Protein AF-A0A7W1FL09-F1 (afdb_monomer)

Secondary structure (DSSP, 8-state):
----SSHHHHHHHHHHHHHHHHHHHHHHHHHHHHHHHSS----TT-HHHHS---SSTT-S-TTHHHHHHHHHHHHHHHHHHHSTT-HHHHHHHHHHHHHHHHS----PPPPPP-----------------PPPPPP-SHHHHHHHHHHHHHHHHHHHHHHHHHT---TT--HHHHHHHHHHHHHHHHHHHHHHHHHHHHHHHHHTSTT--HHHHHHHHHHHHHHHHHHHHHHH--

Sequence (235 aa):
MSAARHGGVLSRLLVILVVVSLSGALAWTTLANHRAHGVWSFHPLDSAWWSPVPKDSTSGDPFAEVANDAKRLADRAGESLWGKGGLIERCDTWWRTREQSTTTPPATPAPGTPTTTQPTTTTPVPTTTPTPTPVPTTVRGLLEQRFTTSEQRFAEGIELAKRARPTLADDAAALAGRMGTLTQARTCFSEVERDLGEAIPAYEAIAGHDPARLASARQLLGFTRQMQELTRLTP

Nearest PDB structures (foldseek):
  4j2c-assembly1_A  TM=6.019E-01  e=6.881E-01  Homo sapiens
  3lg7-assembly1_B  TM=4.976E-01  e=6.881E-01  synthetic construct
  5oen-assembly1_B  TM=5.587E-01  e=8.564E+00  Mus musculus

Structure (mmCIF, N/CA/C/O backbone):
data_AF-A0A7W1FL09-F1
#
_entry.id   AF-A0A7W1FL09-F1
#
loop_
_atom_site.group_PDB
_atom_site.id
_atom_site.type_symbol
_atom_site.label_atom_id
_atom_site.label_alt_id
_atom_site.label_comp_id
_atom_site.label_asym_id
_atom_site.label_entity_id
_atom_site.label_seq_id
_atom_site.pdbx_PDB_ins_code
_atom_site.Cartn_x
_atom_site.Cartn_y
_atom_site.Cartn_z
_atom_site.occupancy
_atom_site.B_iso_or_equiv
_atom_site.auth_seq_id
_atom_site.auth_comp_id
_atom_site.auth_asym_id
_atom_site.auth_atom_id
_atom_site.pdbx_PDB_model_num
ATOM 1 N N . MET A 1 1 ? 36.452 30.159 15.682 1.00 42.22 1 MET A N 1
ATOM 2 C CA . MET A 1 1 ? 36.348 29.494 14.366 1.00 42.22 1 MET A CA 1
ATOM 3 C C . MET A 1 1 ? 36.749 28.034 14.545 1.00 42.22 1 MET A C 1
ATOM 5 O O . MET A 1 1 ? 37.933 27.751 14.552 1.00 42.22 1 MET A O 1
ATOM 9 N N . SER A 1 2 ? 35.792 27.128 14.773 1.00 48.91 2 SER A N 1
ATOM 10 C CA . SER A 1 2 ? 36.063 25.685 14.907 1.00 48.91 2 SER A CA 1
ATOM 11 C C . SER A 1 2 ? 34.892 24.891 14.336 1.00 48.91 2 SER A C 1
ATOM 13 O O . SER A 1 2 ? 33.941 24.581 15.045 1.00 48.91 2 SER A O 1
ATOM 15 N N . ALA A 1 3 ? 34.958 24.573 13.046 1.00 51.56 3 ALA A N 1
ATOM 16 C CA . ALA A 1 3 ? 34.021 23.682 12.369 1.00 51.56 3 ALA A CA 1
ATOM 17 C C . ALA A 1 3 ? 34.823 22.720 11.480 1.00 51.56 3 ALA A C 1
ATOM 19 O O . ALA A 1 3 ? 35.066 23.002 10.314 1.00 51.56 3 ALA A O 1
ATOM 20 N N . ALA A 1 4 ? 35.306 21.612 12.053 1.00 55.25 4 ALA A N 1
ATOM 21 C CA . ALA A 1 4 ? 36.080 20.607 11.311 1.00 55.25 4 ALA A CA 1
ATOM 22 C C . ALA A 1 4 ? 36.002 19.193 11.926 1.00 55.25 4 ALA A C 1
ATOM 24 O O . ALA A 1 4 ? 37.011 18.503 12.032 1.00 55.25 4 ALA A O 1
ATOM 25 N N . ARG A 1 5 ? 34.822 18.739 12.385 1.00 60.34 5 ARG A N 1
ATOM 26 C CA . ARG A 1 5 ? 34.670 17.366 12.932 1.00 60.34 5 ARG A CA 1
ATOM 27 C C . ARG A 1 5 ? 33.529 16.520 12.354 1.00 60.34 5 ARG A C 1
ATOM 29 O O . ARG A 1 5 ? 33.418 15.358 12.718 1.00 60.34 5 ARG A O 1
ATOM 36 N N . HIS A 1 6 ? 32.714 17.038 11.433 1.00 59.22 6 HIS A N 1
ATOM 37 C CA . HIS A 1 6 ? 31.568 16.283 10.888 1.00 59.22 6 HIS A CA 1
ATOM 38 C C . HIS A 1 6 ? 31.883 15.409 9.655 1.00 59.22 6 HIS A C 1
ATOM 40 O O . HIS A 1 6 ? 31.109 14.509 9.342 1.00 59.22 6 HIS A O 1
ATOM 46 N N . GLY A 1 7 ? 33.032 15.585 8.990 1.00 69.69 7 GLY A N 1
ATOM 47 C CA . GLY A 1 7 ? 33.364 14.815 7.778 1.00 69.69 7 GLY A CA 1
ATOM 4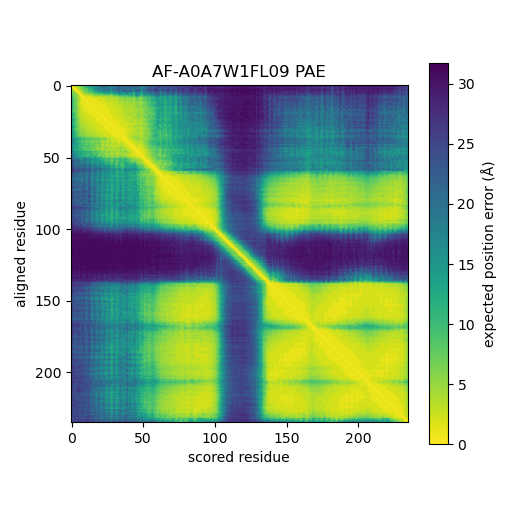8 C C . GLY A 1 7 ? 33.640 13.320 8.014 1.00 69.69 7 GLY A C 1
ATOM 49 O O . GLY A 1 7 ? 33.327 12.488 7.166 1.00 69.69 7 GLY A O 1
ATOM 50 N N . GLY A 1 8 ? 34.175 12.953 9.184 1.00 84.94 8 GLY A N 1
ATOM 51 C CA . GLY A 1 8 ? 34.575 11.568 9.464 1.00 84.94 8 GLY A CA 1
ATOM 52 C C . GLY A 1 8 ? 33.404 10.599 9.656 1.00 84.94 8 GLY A C 1
ATOM 53 O O . GLY A 1 8 ? 33.505 9.431 9.288 1.00 84.94 8 GLY A O 1
ATOM 54 N N . VAL A 1 9 ? 32.280 11.071 10.202 1.00 86.75 9 VAL A N 1
ATOM 55 C CA . VAL A 1 9 ? 31.102 10.220 10.452 1.00 86.75 9 VAL A CA 1
ATOM 56 C C . VAL A 1 9 ? 30.377 9.905 9.147 1.00 86.75 9 VAL A C 1
ATOM 58 O O . VAL A 1 9 ? 30.031 8.753 8.902 1.00 86.75 9 VAL A O 1
ATOM 61 N N . LEU A 1 10 ? 30.215 10.902 8.274 1.00 83.44 10 LEU A N 1
ATOM 62 C CA . LEU A 1 10 ? 29.513 10.735 7.001 1.00 83.44 10 LEU A CA 1
ATOM 63 C C . LEU A 1 10 ? 30.284 9.811 6.045 1.00 83.44 10 LEU A C 1
ATOM 65 O O . LEU A 1 10 ? 29.691 8.938 5.419 1.00 83.44 10 LEU A O 1
ATOM 69 N N . SER A 1 11 ? 31.618 9.926 6.016 1.00 86.38 11 SER A N 1
ATOM 70 C CA . SER A 1 11 ? 32.483 9.005 5.269 1.00 86.38 11 SER A CA 1
ATOM 71 C C . SER A 1 11 ? 32.361 7.561 5.774 1.00 86.38 11 SER A C 1
ATOM 73 O O . SER A 1 11 ? 32.195 6.648 4.969 1.00 86.38 11 SER A O 1
ATOM 75 N N . ARG A 1 12 ? 32.357 7.340 7.098 1.00 91.19 12 ARG A N 1
ATOM 76 C CA . ARG A 1 12 ? 32.167 5.997 7.676 1.00 91.19 12 ARG A CA 1
ATOM 77 C C . ARG A 1 12 ? 30.801 5.406 7.337 1.00 91.19 12 ARG A C 1
ATOM 79 O O . ARG A 1 12 ? 30.737 4.237 6.977 1.00 91.19 12 ARG A O 1
ATOM 86 N N . LEU A 1 13 ? 29.731 6.200 7.414 1.00 93.25 13 LEU A N 1
ATOM 87 C CA . LEU A 1 13 ? 28.387 5.746 7.044 1.00 93.25 13 LEU A CA 1
ATOM 88 C C . LEU A 1 13 ? 28.300 5.368 5.564 1.00 93.25 13 LEU A C 1
ATOM 90 O O . LEU A 1 13 ? 27.711 4.342 5.237 1.00 93.25 13 LEU A O 1
ATOM 94 N N . LEU A 1 14 ? 28.932 6.145 4.682 1.00 93.00 14 LEU A N 1
ATOM 95 C CA . LEU A 1 14 ? 28.966 5.845 3.252 1.00 93.00 14 LEU A CA 1
ATOM 96 C C . LEU A 1 14 ? 29.735 4.549 2.969 1.00 93.00 14 LEU A C 1
ATOM 98 O O . LEU A 1 14 ? 29.242 3.701 2.232 1.00 93.00 14 LEU A O 1
ATOM 102 N N . VAL A 1 15 ? 30.895 4.349 3.602 1.00 93.75 15 VAL A N 1
ATOM 103 C CA . VAL A 1 15 ? 31.663 3.098 3.478 1.00 93.75 15 VAL A CA 1
ATOM 104 C C . VAL A 1 15 ? 30.847 1.901 3.968 1.00 93.75 15 VAL A C 1
ATOM 106 O O . VAL A 1 15 ? 30.787 0.887 3.277 1.00 93.75 15 VAL A O 1
ATOM 109 N N . ILE A 1 16 ? 30.171 2.019 5.115 1.00 94.12 16 ILE A N 1
ATOM 110 C CA . ILE A 1 16 ? 29.303 0.954 5.638 1.00 94.12 16 ILE A CA 1
ATOM 111 C C . ILE A 1 16 ? 28.179 0.642 4.644 1.00 94.12 16 ILE A C 1
ATOM 113 O O . ILE A 1 16 ? 27.938 -0.525 4.349 1.00 94.12 16 ILE A O 1
ATOM 117 N N . LEU A 1 17 ? 27.526 1.663 4.086 1.00 93.12 17 LEU A N 1
ATOM 118 C CA . LEU A 1 17 ? 26.441 1.482 3.122 1.00 93.12 17 LEU A CA 1
ATOM 119 C C . LEU A 1 17 ? 26.915 0.772 1.846 1.00 93.12 17 LEU A C 1
ATOM 121 O O . LEU A 1 17 ? 26.236 -0.132 1.363 1.00 93.12 17 LEU A O 1
ATOM 125 N N . VAL A 1 18 ? 28.103 1.120 1.343 1.00 92.69 18 VAL A N 1
ATOM 126 C CA . VAL A 1 18 ? 28.718 0.442 0.191 1.00 92.69 18 VAL A CA 1
ATOM 127 C C . VAL A 1 18 ? 29.017 -1.022 0.515 1.00 92.69 18 VAL A C 1
ATOM 129 O O . VAL A 1 18 ? 28.649 -1.898 -0.262 1.00 92.69 18 VAL A O 1
ATOM 132 N N . VAL A 1 19 ? 29.625 -1.308 1.671 1.00 93.81 19 VAL A N 1
ATOM 133 C CA . VAL A 1 19 ? 29.959 -2.684 2.080 1.00 93.81 19 VAL A CA 1
ATOM 134 C C . VAL A 1 19 ? 28.700 -3.535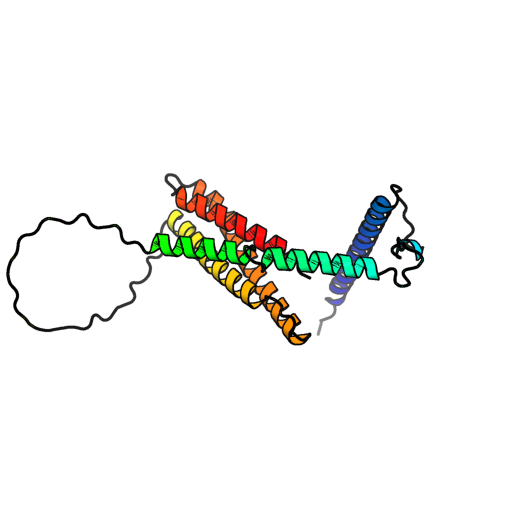 2.259 1.00 93.81 19 VAL A C 1
ATOM 136 O O . VAL A 1 19 ? 28.667 -4.679 1.804 1.00 93.81 19 VAL A O 1
ATOM 139 N N . VAL A 1 20 ? 27.647 -2.988 2.873 1.00 91.25 20 VAL A N 1
ATOM 140 C CA . VAL A 1 20 ? 26.366 -3.687 3.062 1.00 91.25 20 VAL A CA 1
ATOM 141 C C . VAL A 1 20 ? 25.683 -3.951 1.720 1.00 91.25 20 VAL A C 1
ATOM 143 O O . VAL A 1 20 ? 25.239 -5.073 1.482 1.00 91.25 20 VAL A O 1
ATOM 146 N N . SER A 1 21 ? 25.652 -2.963 0.822 1.00 87.06 21 SER A N 1
ATOM 147 C CA . SER A 1 21 ? 25.081 -3.117 -0.523 1.00 87.06 21 SER A CA 1
ATOM 148 C C . SER A 1 21 ? 25.821 -4.185 -1.336 1.00 87.06 21 SER A C 1
ATOM 150 O O . SER A 1 21 ? 25.198 -5.092 -1.890 1.00 87.06 21 SER A O 1
ATOM 152 N N . LEU A 1 22 ? 27.159 -4.152 -1.321 1.00 89.88 22 LEU A N 1
ATOM 153 C CA . LEU A 1 22 ? 27.996 -5.136 -2.009 1.00 89.88 22 LEU A CA 1
ATOM 154 C C . LEU A 1 22 ? 27.782 -6.551 -1.448 1.00 89.88 22 LEU A C 1
ATOM 156 O O . LEU A 1 22 ? 27.648 -7.509 -2.205 1.00 89.88 22 LEU A O 1
ATOM 160 N N . SER A 1 23 ? 27.700 -6.679 -0.121 1.00 89.12 23 SER A N 1
ATOM 161 C CA . SER A 1 23 ? 27.454 -7.963 0.547 1.00 89.12 23 SER A CA 1
ATOM 162 C C . SER A 1 23 ? 26.071 -8.522 0.206 1.00 89.12 23 SER A C 1
ATOM 164 O O . SER A 1 23 ? 25.935 -9.718 -0.042 1.00 89.12 23 SER A O 1
ATOM 166 N N . GLY A 1 24 ? 25.053 -7.657 0.140 1.00 86.44 24 GLY A N 1
ATOM 167 C CA . GLY A 1 24 ? 23.703 -8.030 -0.283 1.00 86.44 24 GLY A CA 1
ATOM 168 C C . GLY A 1 24 ? 23.662 -8.520 -1.730 1.00 86.44 24 GLY A C 1
ATOM 169 O O . GLY A 1 24 ? 23.077 -9.569 -2.000 1.00 86.44 24 GLY A O 1
ATOM 170 N N . ALA A 1 25 ? 24.344 -7.819 -2.640 1.00 82.00 25 ALA A N 1
ATOM 171 C CA . ALA A 1 25 ? 24.458 -8.232 -4.037 1.00 82.00 25 ALA A CA 1
ATOM 172 C C . ALA A 1 25 ? 25.137 -9.606 -4.168 1.00 82.00 25 ALA A C 1
ATOM 174 O O . ALA A 1 25 ? 24.610 -10.481 -4.849 1.00 82.00 25 ALA A O 1
ATOM 175 N N . LEU A 1 26 ? 26.246 -9.829 -3.453 1.00 85.81 26 LEU A N 1
ATOM 176 C CA . LEU A 1 26 ? 26.970 -11.105 -3.447 1.00 85.81 26 LEU A CA 1
ATOM 177 C C . LEU A 1 26 ? 26.140 -12.265 -2.880 1.00 85.81 26 LEU A C 1
ATOM 179 O O . LEU A 1 26 ? 26.163 -13.374 -3.418 1.00 85.81 26 LEU A O 1
ATOM 183 N N . ALA A 1 27 ? 25.399 -12.031 -1.795 1.00 85.50 27 ALA A N 1
ATOM 184 C CA . ALA A 1 27 ? 24.515 -13.042 -1.222 1.00 85.50 27 ALA A CA 1
ATOM 185 C C . ALA A 1 27 ? 23.384 -13.406 -2.197 1.00 85.50 27 ALA A C 1
ATOM 187 O O . ALA A 1 27 ? 23.064 -14.585 -2.368 1.00 85.50 27 ALA A O 1
ATOM 188 N N . TRP A 1 28 ? 22.816 -12.404 -2.874 1.00 84.31 28 TRP A N 1
ATOM 189 C CA . TRP A 1 28 ? 21.769 -12.606 -3.869 1.00 84.31 28 TRP A CA 1
ATOM 190 C C . TRP A 1 28 ? 22.264 -13.391 -5.086 1.00 84.31 28 TRP A C 1
ATOM 192 O O . TRP A 1 28 ? 21.616 -14.361 -5.477 1.00 84.31 28 TRP A O 1
ATOM 202 N N . THR A 1 29 ? 23.418 -13.034 -5.661 1.00 81.69 29 THR A N 1
ATOM 203 C CA . THR A 1 29 ? 23.973 -13.754 -6.820 1.00 81.69 29 THR A CA 1
ATOM 204 C C . THR A 1 29 ? 24.329 -15.192 -6.478 1.00 81.69 29 THR A C 1
ATOM 206 O O . THR A 1 29 ? 24.005 -16.097 -7.242 1.00 81.69 29 THR A O 1
ATOM 209 N N . THR A 1 30 ? 24.888 -15.432 -5.290 1.00 84.44 30 THR A N 1
ATOM 210 C CA . THR A 1 30 ? 25.172 -16.794 -4.815 1.00 84.44 30 THR A CA 1
ATOM 211 C C . THR A 1 30 ? 23.888 -17.626 -4.716 1.00 84.44 30 THR A C 1
ATOM 213 O O . THR A 1 30 ? 23.842 -18.763 -5.188 1.00 84.44 30 THR A O 1
ATOM 216 N N . LEU A 1 31 ? 22.817 -17.056 -4.150 1.00 81.19 31 LEU A N 1
ATOM 217 C CA . LEU A 1 31 ? 21.526 -17.735 -4.031 1.00 81.19 31 LEU A CA 1
ATOM 218 C C . LEU A 1 31 ? 20.876 -17.991 -5.400 1.00 81.19 31 LEU A C 1
ATOM 220 O O . LEU A 1 31 ? 20.306 -19.061 -5.618 1.00 81.19 31 LEU A O 1
ATOM 224 N N . ALA A 1 32 ? 20.960 -17.026 -6.317 1.00 79.94 32 ALA A N 1
ATOM 225 C CA . ALA A 1 32 ? 20.456 -17.164 -7.679 1.00 79.94 32 ALA A CA 1
ATOM 226 C C . ALA A 1 32 ? 21.195 -18.280 -8.431 1.00 79.94 32 ALA A C 1
ATOM 228 O O . ALA A 1 32 ? 20.553 -19.145 -9.027 1.00 79.94 32 ALA A O 1
ATOM 229 N N . ASN A 1 33 ? 22.524 -18.325 -8.314 1.00 82.50 33 ASN A N 1
ATOM 230 C CA . ASN A 1 33 ? 23.344 -19.349 -8.951 1.00 82.50 33 ASN A CA 1
ATOM 231 C C . ASN A 1 33 ? 23.053 -20.749 -8.389 1.00 82.50 33 ASN A C 1
ATOM 233 O O . ASN A 1 33 ? 22.896 -21.710 -9.142 1.00 82.50 33 ASN A O 1
ATOM 237 N N . HIS A 1 34 ? 22.880 -20.854 -7.067 1.00 84.31 34 HIS A N 1
ATOM 238 C CA . HIS A 1 34 ? 22.465 -22.100 -6.424 1.00 84.31 34 HIS A CA 1
ATOM 23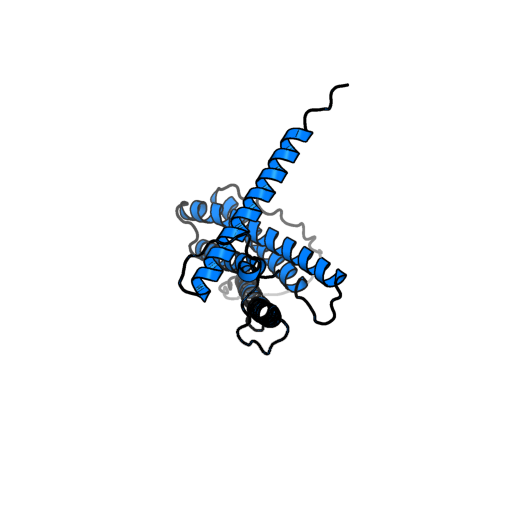9 C C . HIS A 1 34 ? 21.090 -22.571 -6.918 1.00 84.31 34 HIS A C 1
ATOM 241 O O . HIS A 1 34 ? 20.896 -23.761 -7.156 1.00 84.31 34 HIS A O 1
ATOM 247 N N . ARG A 1 35 ? 20.130 -21.659 -7.113 1.00 82.00 35 ARG A N 1
ATOM 248 C CA . ARG A 1 35 ? 18.814 -22.016 -7.669 1.00 82.00 35 ARG A CA 1
ATOM 249 C C . ARG A 1 35 ? 18.889 -22.484 -9.121 1.00 82.00 35 ARG A C 1
ATOM 251 O O . ARG A 1 35 ? 18.101 -23.345 -9.495 1.00 82.00 35 ARG A O 1
ATOM 258 N N . ALA A 1 36 ? 19.803 -21.932 -9.915 1.00 77.38 36 ALA A N 1
ATOM 259 C CA . ALA A 1 36 ? 19.957 -22.292 -11.321 1.00 77.38 36 ALA A CA 1
ATOM 260 C C . ALA A 1 36 ? 20.678 -23.638 -11.516 1.00 77.38 36 ALA A C 1
ATOM 262 O O . ALA A 1 36 ? 20.248 -24.447 -12.334 1.00 77.38 36 ALA A O 1
ATOM 263 N N . HIS A 1 37 ? 21.748 -23.894 -10.756 1.00 82.19 37 HIS A N 1
ATOM 264 C CA . HIS A 1 37 ? 22.638 -25.040 -10.992 1.00 82.19 37 HIS A CA 1
ATOM 265 C C . HIS A 1 37 ? 22.621 -26.103 -9.885 1.00 82.19 37 HIS A C 1
ATOM 267 O O . HIS A 1 37 ? 23.238 -27.152 -10.047 1.00 82.19 37 HIS A O 1
ATOM 273 N N . GLY A 1 38 ? 21.953 -25.857 -8.753 1.00 87.81 38 GLY A N 1
ATOM 274 C CA . GLY A 1 38 ? 21.932 -26.771 -7.602 1.00 87.81 38 GLY A CA 1
ATOM 275 C C . GLY A 1 38 ? 23.265 -26.877 -6.850 1.00 87.81 38 GLY A C 1
ATOM 276 O O . GLY A 1 38 ? 23.405 -27.721 -5.968 1.00 87.81 38 GLY A O 1
ATOM 277 N N . VAL A 1 39 ? 24.248 -26.035 -7.184 1.00 88.50 39 VAL A N 1
ATOM 278 C CA . VAL A 1 39 ? 25.592 -26.029 -6.592 1.00 88.50 39 VAL A CA 1
ATOM 279 C C . VAL A 1 39 ? 25.854 -24.658 -5.975 1.00 88.50 39 VAL A C 1
ATOM 281 O O . VAL A 1 39 ? 25.633 -23.626 -6.607 1.00 88.50 39 VAL A O 1
ATOM 284 N N . TRP A 1 40 ? 26.346 -24.638 -4.737 1.00 86.00 40 TRP A N 1
ATOM 285 C CA . TRP A 1 40 ? 26.868 -23.422 -4.118 1.00 86.00 40 TRP A CA 1
ATOM 286 C C . TRP A 1 40 ? 28.245 -23.112 -4.706 1.00 86.00 40 TRP A C 1
ATOM 288 O O . TRP A 1 40 ? 29.205 -23.833 -4.442 1.00 86.00 40 TRP A O 1
ATOM 298 N N . SER A 1 41 ? 28.353 -22.043 -5.491 1.00 82.94 41 SER A N 1
ATOM 299 C CA . SER A 1 41 ? 29.636 -21.543 -5.985 1.00 82.94 41 SER A CA 1
ATOM 300 C C . SER A 1 41 ? 29.750 -20.035 -5.773 1.00 82.94 41 SER A C 1
ATOM 302 O O . SER A 1 41 ? 28.773 -19.294 -5.906 1.00 82.94 41 SER A O 1
ATOM 304 N N . PHE A 1 42 ? 30.948 -19.595 -5.388 1.00 86.00 42 PHE A N 1
ATOM 305 C CA . PHE A 1 42 ? 31.253 -18.209 -5.043 1.00 86.00 42 PHE A CA 1
ATOM 306 C C . PHE A 1 42 ? 32.448 -17.741 -5.873 1.00 86.00 42 PHE A C 1
ATOM 308 O O . PHE A 1 42 ? 33.598 -18.047 -5.553 1.00 86.00 42 PHE A O 1
ATOM 315 N N . HIS A 1 43 ? 32.165 -17.014 -6.955 1.00 86.12 43 HIS A N 1
ATOM 316 C CA . HIS A 1 43 ? 33.174 -16.536 -7.903 1.00 86.12 43 HIS A CA 1
ATOM 317 C C . HIS A 1 43 ? 32.969 -15.045 -8.210 1.00 86.12 43 HIS A C 1
ATOM 319 O O . HIS A 1 43 ? 32.630 -14.679 -9.331 1.00 86.12 43 HIS A O 1
ATOM 325 N N . PRO A 1 44 ? 33.197 -14.147 -7.233 1.00 81.94 44 PRO A N 1
ATOM 326 C CA . PRO A 1 44 ? 32.889 -12.720 -7.370 1.00 81.94 44 PRO A CA 1
ATOM 327 C C . PRO A 1 44 ? 33.708 -11.996 -8.442 1.00 81.94 44 PRO A C 1
ATOM 329 O O . PRO A 1 44 ? 33.343 -10.895 -8.841 1.00 81.94 44 PRO A O 1
ATOM 332 N N . LEU A 1 45 ? 34.808 -12.590 -8.905 1.00 88.31 45 LEU A N 1
ATOM 333 C CA . LEU A 1 45 ? 35.662 -12.033 -9.954 1.00 88.31 45 LEU A CA 1
ATOM 334 C C . LEU A 1 45 ? 35.402 -12.650 -11.336 1.00 88.31 45 LEU A C 1
ATOM 336 O O . LEU A 1 45 ? 35.988 -12.191 -12.312 1.00 88.31 45 LEU A O 1
ATOM 340 N N . ASP A 1 46 ? 34.551 -13.673 -11.431 1.00 84.19 46 ASP A N 1
ATOM 341 C CA . ASP A 1 46 ? 34.212 -14.301 -12.704 1.00 84.19 46 ASP A CA 1
ATOM 342 C C . ASP A 1 46 ? 33.035 -13.556 -13.342 1.00 84.19 46 ASP A C 1
ATOM 344 O O . ASP A 1 46 ? 31.930 -13.540 -12.802 1.00 84.19 46 ASP A O 1
ATOM 348 N N . SER A 1 47 ? 33.253 -12.915 -14.491 1.00 77.31 47 SER A N 1
ATOM 349 C CA . SER A 1 47 ? 32.196 -12.188 -15.203 1.00 77.31 47 SER A CA 1
ATOM 350 C C . SER A 1 47 ? 31.052 -13.103 -15.648 1.00 77.31 47 SER A C 1
ATOM 352 O O . SER A 1 47 ? 29.912 -12.641 -15.718 1.00 77.31 47 SER A O 1
ATOM 354 N N . ALA A 1 48 ? 31.314 -14.396 -15.874 1.00 75.50 48 ALA A N 1
ATOM 355 C CA . ALA A 1 48 ? 30.281 -15.378 -16.189 1.00 75.50 48 ALA A CA 1
ATOM 356 C C . ALA A 1 48 ? 29.364 -15.664 -14.989 1.00 75.50 48 ALA A C 1
ATOM 358 O O . ALA A 1 48 ? 28.210 -16.026 -15.182 1.00 75.50 48 ALA A O 1
ATOM 359 N N . TRP A 1 49 ? 29.835 -15.444 -13.756 1.00 75.62 49 TRP A N 1
ATOM 360 C CA . TRP A 1 49 ? 29.022 -15.589 -12.543 1.00 75.62 49 TRP A CA 1
ATOM 361 C C . TRP A 1 49 ? 28.011 -14.449 -12.370 1.00 75.62 49 TRP A C 1
ATOM 363 O O . TRP A 1 49 ? 26.954 -14.627 -11.766 1.00 75.62 49 TRP A O 1
ATOM 373 N N . TRP A 1 50 ? 28.325 -13.275 -12.921 1.00 75.00 50 TRP A N 1
ATOM 374 C CA . TRP A 1 50 ? 27.440 -12.110 -12.920 1.00 75.00 50 TRP A CA 1
ATOM 375 C C . TRP A 1 50 ? 26.511 -12.062 -14.136 1.00 75.00 50 TRP A C 1
ATOM 377 O O . TRP A 1 50 ? 25.522 -11.329 -14.119 1.00 75.00 50 TRP A O 1
ATOM 387 N N . SER A 1 51 ? 26.828 -12.808 -15.196 1.00 70.88 51 SER A N 1
ATOM 388 C CA . SER A 1 51 ? 26.038 -12.829 -16.420 1.00 70.88 51 SER A CA 1
ATOM 389 C C . SER A 1 51 ? 24.980 -13.932 -16.334 1.00 70.88 51 SER A C 1
ATOM 391 O O . SER A 1 51 ? 25.335 -15.091 -16.121 1.00 70.88 51 SER A O 1
ATOM 393 N N . PRO A 1 52 ? 23.680 -13.619 -16.483 1.00 65.69 52 PRO A N 1
ATOM 394 C CA . PRO A 1 52 ? 22.671 -14.661 -16.595 1.00 65.69 52 PRO A CA 1
ATOM 395 C C . PRO A 1 52 ? 23.013 -15.534 -17.805 1.00 65.69 52 PRO A C 1
ATOM 397 O O . PRO A 1 52 ? 23.120 -15.032 -18.923 1.00 65.69 52 PRO A O 1
ATOM 400 N N . VAL A 1 53 ? 23.220 -16.834 -17.576 1.00 66.25 53 VAL A N 1
ATOM 401 C CA . VAL A 1 53 ? 23.463 -17.785 -18.664 1.00 66.25 53 VAL A CA 1
ATOM 402 C C . VAL A 1 53 ? 22.207 -17.795 -19.538 1.00 66.25 53 VAL A C 1
ATOM 404 O O . VAL A 1 53 ? 21.141 -18.170 -19.039 1.00 66.25 53 VAL A O 1
ATOM 407 N N . PRO A 1 54 ? 22.285 -17.369 -20.811 1.00 63.16 54 PRO A N 1
ATOM 408 C CA . PRO A 1 54 ? 21.122 -17.388 -21.681 1.00 63.16 54 PRO A CA 1
ATOM 409 C C . PRO A 1 54 ? 20.659 -18.838 -21.845 1.00 63.16 54 PRO A C 1
ATOM 411 O O . PRO A 1 54 ? 21.461 -19.711 -22.181 1.00 63.16 54 PRO A O 1
ATOM 414 N N . LYS A 1 55 ? 19.369 -19.108 -21.602 1.00 66.31 55 LYS A N 1
ATOM 415 C CA . LYS A 1 55 ? 18.785 -20.443 -21.834 1.00 66.31 55 LYS A CA 1
ATOM 416 C C . LYS A 1 55 ? 18.922 -20.886 -23.288 1.00 66.31 55 LYS A C 1
ATOM 418 O O . LYS A 1 55 ? 19.105 -22.073 -23.534 1.00 66.31 55 LYS A O 1
ATOM 423 N N . ASP A 1 56 ? 18.872 -19.929 -24.212 1.00 74.62 56 ASP A N 1
ATOM 424 C CA . ASP A 1 56 ? 19.046 -20.143 -25.643 1.00 74.62 56 ASP A CA 1
ATOM 425 C C . ASP A 1 56 ? 20.258 -19.359 -26.148 1.00 74.62 56 ASP A C 1
ATOM 427 O O . ASP A 1 56 ? 20.251 -18.128 -26.195 1.00 74.62 56 ASP A O 1
ATOM 431 N N . SER A 1 57 ? 21.289 -20.074 -26.598 1.00 67.25 57 SER A N 1
ATOM 432 C CA . SER A 1 57 ? 22.506 -19.502 -27.196 1.00 67.25 57 SER A CA 1
ATOM 433 C C . SER A 1 57 ? 22.254 -18.729 -28.500 1.00 67.25 57 SER A C 1
ATOM 435 O O . SER A 1 57 ? 23.136 -18.023 -28.984 1.00 67.25 57 SER A O 1
ATOM 437 N N . THR A 1 58 ? 21.051 -18.840 -29.065 1.00 76.56 58 THR A N 1
ATOM 438 C CA . THR A 1 58 ? 20.580 -18.100 -30.243 1.00 76.56 58 THR A CA 1
ATOM 439 C C . THR A 1 58 ? 19.931 -16.754 -29.913 1.00 76.56 58 THR A C 1
ATOM 441 O O . THR A 1 58 ? 19.773 -15.927 -30.811 1.00 76.56 58 THR A O 1
ATOM 444 N N . SER A 1 59 ? 19.560 -16.504 -28.652 1.00 68.75 59 SER A N 1
ATOM 445 C CA . SER A 1 59 ? 19.052 -15.207 -28.197 1.00 68.75 59 SER A CA 1
ATOM 446 C C . SER A 1 59 ? 20.237 -14.276 -27.946 1.00 68.75 59 SER A C 1
ATOM 448 O O . SER A 1 59 ? 20.902 -14.376 -26.920 1.00 68.75 59 SER A O 1
ATOM 450 N N . GLY A 1 60 ? 20.525 -13.372 -28.885 1.00 75.62 60 GLY A N 1
ATOM 451 C CA . GLY A 1 60 ? 21.682 -12.466 -28.816 1.00 75.62 60 GLY A CA 1
ATOM 452 C C . GLY A 1 60 ? 21.705 -11.486 -27.631 1.00 75.62 60 GLY A C 1
ATOM 453 O O . GLY A 1 60 ? 22.694 -10.778 -27.473 1.00 75.62 60 GLY A O 1
ATOM 454 N N . ASP A 1 61 ? 20.656 -11.441 -26.802 1.00 78.12 61 ASP A N 1
ATOM 455 C CA . ASP A 1 61 ? 20.593 -10.623 -25.588 1.00 78.12 61 ASP A CA 1
ATOM 456 C C . ASP A 1 61 ? 20.278 -11.496 -24.350 1.00 78.12 61 ASP A C 1
ATOM 458 O O . ASP A 1 61 ? 19.148 -11.983 -24.214 1.00 78.12 61 ASP A O 1
ATOM 462 N N . PRO A 1 62 ? 21.245 -11.706 -23.433 1.00 70.00 62 PRO A N 1
ATOM 463 C CA . PRO A 1 62 ? 21.041 -12.487 -22.210 1.00 70.00 62 PRO A CA 1
ATOM 464 C C . PRO A 1 62 ? 20.128 -11.783 -21.193 1.00 70.00 62 PRO A C 1
ATOM 466 O O . PRO A 1 62 ? 19.622 -12.421 -20.271 1.00 70.00 62 PRO A O 1
ATOM 469 N N . PHE A 1 63 ? 19.881 -10.479 -21.349 1.00 76.00 63 PHE A N 1
ATOM 470 C CA . PHE A 1 63 ? 19.003 -9.710 -20.468 1.00 76.00 63 PHE A CA 1
ATOM 471 C C . PHE A 1 63 ? 17.568 -9.628 -20.981 1.00 76.00 63 PHE A C 1
ATOM 473 O O . PHE A 1 63 ? 16.686 -9.233 -20.220 1.00 76.00 63 PHE A O 1
ATOM 480 N N . ALA A 1 64 ? 17.300 -10.036 -22.224 1.00 78.31 64 ALA A N 1
ATOM 481 C CA . ALA A 1 64 ? 15.958 -9.973 -22.790 1.00 78.31 64 ALA A CA 1
ATOM 482 C C . ALA A 1 64 ? 14.953 -10.828 -21.996 1.00 78.31 64 ALA A C 1
ATOM 484 O O . ALA A 1 64 ? 13.832 -10.383 -21.756 1.00 78.31 64 ALA A O 1
ATOM 485 N N . GLU A 1 65 ? 15.340 -12.027 -21.536 1.00 78.62 65 GLU A N 1
ATOM 486 C CA . GLU A 1 65 ? 14.478 -12.874 -20.690 1.00 78.62 65 GLU A CA 1
ATOM 487 C C . GLU A 1 65 ? 14.196 -12.191 -19.343 1.00 78.62 65 GLU A C 1
ATOM 489 O O . GLU A 1 65 ? 13.038 -12.066 -18.953 1.00 78.62 65 GLU A O 1
ATOM 494 N N . VAL A 1 66 ? 15.227 -11.643 -18.688 1.00 78.38 66 VAL A N 1
ATOM 495 C CA . VAL A 1 66 ? 15.092 -10.929 -17.404 1.00 78.38 66 VAL A CA 1
ATOM 496 C C . VAL A 1 66 ? 14.216 -9.684 -17.545 1.00 78.38 66 VAL A C 1
ATOM 498 O O . VAL A 1 66 ? 13.357 -9.438 -16.702 1.00 78.38 66 VAL A O 1
ATOM 501 N N . ALA A 1 67 ? 14.391 -8.911 -18.617 1.00 78.62 67 ALA A N 1
ATOM 502 C CA . ALA A 1 67 ? 13.579 -7.734 -18.901 1.00 78.62 67 ALA A CA 1
ATOM 503 C C . ALA A 1 67 ? 12.112 -8.111 -19.163 1.00 78.62 67 ALA A C 1
ATOM 505 O O . ALA A 1 67 ? 11.203 -7.450 -18.657 1.00 78.62 67 ALA A O 1
ATOM 506 N N . ASN A 1 68 ? 11.868 -9.197 -19.901 1.00 82.25 68 ASN A N 1
ATOM 507 C CA . ASN A 1 68 ? 10.523 -9.712 -20.150 1.00 82.25 68 ASN A CA 1
ATOM 508 C C . ASN A 1 68 ? 9.862 -10.254 -18.875 1.00 82.25 68 ASN A C 1
ATOM 510 O O . ASN A 1 68 ? 8.674 -10.013 -18.656 1.00 82.25 68 ASN A O 1
ATOM 514 N N . ASP A 1 69 ? 10.6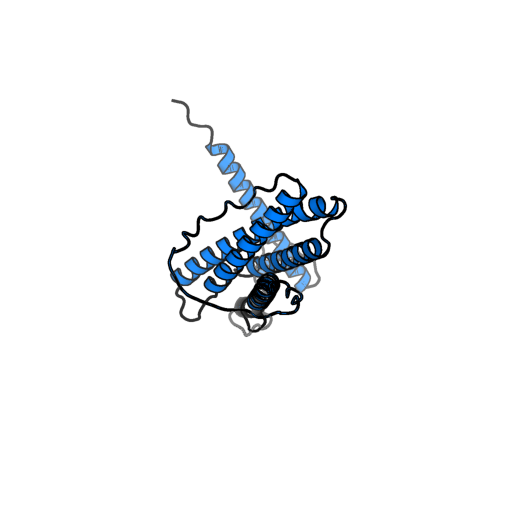15 -10.938 -18.013 1.00 80.31 69 ASP A N 1
ATOM 515 C CA . ASP A 1 69 ? 10.123 -11.424 -16.725 1.00 80.31 69 ASP A CA 1
ATOM 516 C C . ASP A 1 69 ? 9.832 -10.273 -15.761 1.00 80.31 69 ASP A C 1
ATOM 518 O O . ASP A 1 69 ? 8.764 -10.246 -15.148 1.00 80.31 69 ASP A O 1
ATOM 522 N N . ALA A 1 70 ? 10.721 -9.280 -15.679 1.00 80.00 70 ALA A N 1
ATOM 523 C CA . ALA A 1 70 ? 10.499 -8.067 -14.898 1.00 80.00 70 ALA A CA 1
ATOM 524 C C . ALA A 1 70 ? 9.245 -7.327 -15.377 1.00 80.00 70 ALA A C 1
ATOM 526 O O . ALA A 1 70 ? 8.398 -6.961 -14.563 1.00 80.00 70 ALA A O 1
ATOM 527 N N . LYS A 1 71 ? 9.070 -7.189 -16.697 1.00 85.12 71 LYS A N 1
ATOM 528 C CA . LYS A 1 71 ? 7.862 -6.615 -17.294 1.00 85.12 71 LYS A CA 1
ATOM 529 C C . LYS A 1 71 ? 6.614 -7.421 -16.934 1.00 85.12 71 LYS A C 1
ATOM 531 O O . LYS A 1 71 ? 5.644 -6.851 -16.453 1.00 85.12 71 LYS A O 1
ATOM 536 N N . ARG A 1 72 ? 6.643 -8.749 -17.081 1.00 84.81 72 ARG A N 1
ATOM 537 C CA . ARG A 1 72 ? 5.513 -9.626 -16.733 1.00 84.81 72 ARG A CA 1
ATOM 538 C C . ARG A 1 72 ? 5.154 -9.540 -15.246 1.00 84.81 72 ARG A C 1
ATOM 540 O O . ARG A 1 72 ? 3.974 -9.599 -14.901 1.00 84.81 72 ARG A O 1
ATOM 547 N N . LEU A 1 73 ? 6.147 -9.442 -14.362 1.00 84.00 73 LEU A N 1
ATOM 548 C CA . LEU A 1 73 ? 5.929 -9.262 -12.927 1.00 84.00 73 LEU A CA 1
ATOM 549 C C . LEU A 1 73 ? 5.338 -7.885 -12.620 1.00 84.00 73 LEU A C 1
ATOM 551 O O . LEU A 1 73 ? 4.377 -7.814 -11.856 1.00 84.00 73 LEU A O 1
ATOM 555 N N . ALA A 1 74 ? 5.846 -6.826 -13.254 1.00 84.19 74 ALA A N 1
ATOM 556 C CA . ALA A 1 74 ? 5.305 -5.478 -13.129 1.00 84.19 74 ALA A CA 1
ATOM 557 C C . ALA A 1 74 ? 3.852 -5.402 -13.627 1.00 84.19 74 ALA A C 1
ATOM 559 O O . ALA A 1 74 ? 3.003 -4.858 -12.927 1.00 84.19 74 ALA A O 1
ATOM 560 N N . ASP A 1 75 ? 3.535 -6.028 -14.764 1.00 87.31 75 ASP A N 1
ATOM 561 C CA . ASP A 1 75 ? 2.174 -6.098 -15.307 1.00 87.31 75 ASP A CA 1
ATOM 562 C C . ASP A 1 75 ? 1.230 -6.840 -14.345 1.00 87.31 75 ASP A C 1
ATOM 564 O O . ASP A 1 75 ? 0.128 -6.373 -14.064 1.00 87.31 75 ASP A O 1
ATOM 568 N N . ARG A 1 76 ? 1.667 -7.972 -13.769 1.00 89.56 76 ARG A N 1
ATOM 569 C CA . ARG A 1 76 ? 0.882 -8.711 -12.760 1.00 89.56 76 ARG A CA 1
ATOM 570 C C . ARG A 1 76 ? 0.677 -7.910 -11.479 1.00 89.56 76 ARG A C 1
ATOM 572 O O . ARG A 1 76 ? -0.421 -7.938 -10.926 1.00 89.56 76 ARG A O 1
ATOM 579 N N . ALA A 1 77 ? 1.710 -7.223 -10.995 1.00 87.56 77 ALA A N 1
ATOM 580 C CA . ALA A 1 77 ? 1.607 -6.362 -9.822 1.00 87.56 77 ALA A CA 1
ATOM 581 C C . ALA A 1 77 ? 0.634 -5.206 -10.095 1.00 87.56 77 ALA A C 1
ATOM 583 O O . ALA A 1 77 ? -0.280 -4.971 -9.302 1.00 87.56 77 ALA A O 1
ATOM 584 N N . GLY A 1 78 ? 0.761 -4.568 -11.260 1.00 89.12 78 GLY A N 1
ATOM 585 C CA . GLY A 1 78 ? -0.128 -3.511 -11.719 1.00 89.12 78 GLY A CA 1
ATOM 586 C C . GLY A 1 78 ? -1.584 -3.966 -11.813 1.00 89.12 78 GLY A C 1
ATOM 587 O O . GLY A 1 78 ? -2.464 -3.294 -11.280 1.00 89.12 78 GLY A O 1
ATOM 588 N N . GLU A 1 79 ? -1.841 -5.139 -12.394 1.00 92.12 79 GLU A N 1
ATOM 589 C CA . GLU A 1 79 ? -3.186 -5.721 -12.468 1.00 92.12 79 GLU A CA 1
ATOM 590 C C . GLU A 1 79 ? -3.724 -6.088 -11.075 1.00 92.12 79 GLU A C 1
ATOM 592 O O . GLU A 1 79 ? -4.884 -5.836 -10.764 1.00 92.12 79 GLU A O 1
ATOM 597 N N . SER A 1 80 ? -2.884 -6.610 -10.177 1.00 91.88 80 SER A N 1
ATOM 598 C CA . SER A 1 80 ? -3.312 -6.932 -8.808 1.00 91.88 80 SER A CA 1
ATOM 599 C C . SER A 1 80 ? -3.698 -5.692 -7.988 1.00 91.88 80 SER A C 1
ATOM 601 O O . SER A 1 80 ? -4.574 -5.769 -7.121 1.00 91.88 80 SER 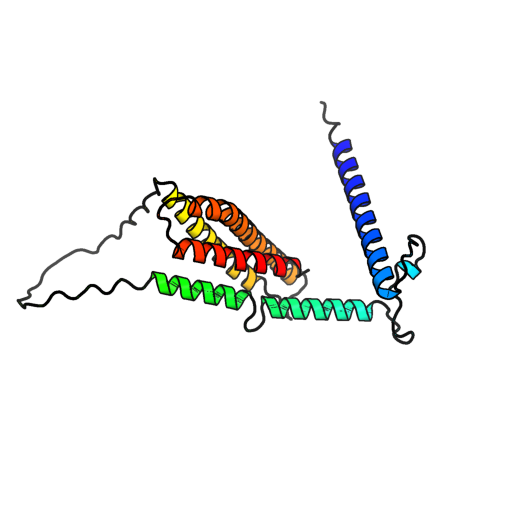A O 1
ATOM 603 N N . LEU A 1 81 ? -3.066 -4.546 -8.264 1.00 91.88 81 LEU A N 1
ATOM 604 C CA . LEU A 1 81 ? -3.275 -3.301 -7.532 1.00 91.88 81 LEU A CA 1
ATOM 605 C C . LEU A 1 81 ? -4.390 -2.443 -8.152 1.00 91.88 81 LEU A C 1
ATOM 607 O O . LEU A 1 81 ? -5.313 -2.044 -7.439 1.00 91.88 81 LEU A O 1
ATOM 611 N N . TRP A 1 82 ? -4.320 -2.195 -9.465 1.00 93.81 82 TRP A N 1
ATOM 612 C CA . TRP A 1 82 ? -5.194 -1.283 -10.223 1.00 93.81 82 TRP A CA 1
ATOM 613 C C . TRP A 1 82 ? -6.105 -1.967 -11.253 1.00 93.81 82 TRP A C 1
ATOM 615 O O . TRP A 1 82 ? -6.906 -1.280 -11.895 1.00 93.81 82 TRP A O 1
ATOM 625 N N . GLY A 1 83 ? -5.963 -3.275 -11.461 1.00 92.94 83 GLY A N 1
ATOM 626 C CA . GLY A 1 83 ? -6.818 -4.044 -12.363 1.00 92.94 83 GLY A CA 1
ATOM 627 C C . GLY A 1 83 ? -8.251 -4.166 -11.855 1.00 92.94 83 GLY A C 1
ATOM 628 O O . GLY A 1 83 ? -8.596 -3.709 -10.760 1.00 92.94 83 GLY A O 1
ATOM 629 N N . LYS A 1 84 ? -9.112 -4.791 -12.660 1.00 94.88 84 LYS A N 1
ATOM 630 C CA . LYS A 1 84 ? -10.526 -4.973 -12.304 1.00 94.88 84 LYS A CA 1
ATOM 631 C C . LYS A 1 84 ? -10.648 -5.943 -11.126 1.00 94.88 84 LYS A C 1
ATOM 633 O O . LYS A 1 84 ? -10.190 -7.079 -11.206 1.00 94.88 84 LYS A O 1
ATOM 638 N N . GLY A 1 85 ? -11.276 -5.509 -10.036 1.00 92.88 85 GLY A N 1
ATOM 639 C CA . GLY A 1 85 ? -11.292 -6.243 -8.767 1.00 92.88 85 GLY A CA 1
ATOM 640 C C . GLY A 1 85 ? -9.945 -6.229 -8.033 1.00 92.88 85 GLY A C 1
ATOM 641 O O . GLY A 1 85 ? -9.756 -6.993 -7.080 1.00 92.88 85 GLY A O 1
ATOM 642 N N . GLY A 1 86 ? -9.014 -5.373 -8.465 1.00 93.75 86 GLY A N 1
ATOM 643 C CA . GLY A 1 86 ? -7.726 -5.155 -7.823 1.00 93.75 86 GLY A CA 1
ATOM 644 C C . GLY A 1 86 ? -7.871 -4.640 -6.392 1.00 93.75 86 GLY A C 1
ATOM 645 O O . GLY A 1 86 ? -8.961 -4.307 -5.913 1.00 93.75 86 GLY A O 1
ATOM 646 N N . LEU A 1 87 ? -6.758 -4.593 -5.663 1.00 93.62 87 LEU A N 1
ATOM 647 C CA . LEU A 1 87 ? -6.777 -4.238 -4.246 1.00 93.62 87 LEU A CA 1
ATOM 648 C C . LEU A 1 87 ? -7.379 -2.847 -3.996 1.00 93.62 87 LEU A C 1
ATOM 650 O O . LEU A 1 87 ? -8.171 -2.707 -3.069 1.00 93.62 87 LEU A O 1
ATOM 654 N N . ILE A 1 88 ? -7.089 -1.857 -4.845 1.00 93.88 88 ILE A N 1
ATOM 655 C CA . ILE A 1 88 ? -7.638 -0.502 -4.692 1.00 93.88 88 ILE A CA 1
ATOM 656 C C . ILE A 1 88 ? -9.166 -0.490 -4.813 1.00 93.88 88 ILE A C 1
ATOM 658 O O . ILE A 1 88 ? -9.828 0.162 -4.009 1.00 93.88 88 ILE A O 1
ATOM 662 N N . GLU A 1 89 ? -9.738 -1.228 -5.767 1.00 94.69 89 GLU A N 1
ATOM 663 C CA . GLU A 1 89 ? -11.194 -1.304 -5.947 1.00 94.69 89 GLU A CA 1
ATOM 664 C C . GLU A 1 89 ? -11.868 -2.032 -4.776 1.00 94.69 89 GLU A C 1
ATOM 666 O O . GLU A 1 89 ? -12.918 -1.603 -4.297 1.00 94.69 89 GLU A O 1
ATOM 671 N N . ARG A 1 90 ? -11.241 -3.095 -4.253 1.00 94.19 90 ARG A N 1
ATOM 672 C CA . ARG A 1 90 ? -11.732 -3.798 -3.055 1.00 94.19 90 ARG A CA 1
ATOM 673 C C . ARG A 1 90 ? -11.701 -2.905 -1.816 1.00 94.19 90 ARG A C 1
ATOM 675 O O . ARG A 1 90 ? -12.683 -2.878 -1.077 1.00 94.19 90 ARG A O 1
ATOM 682 N N . CYS A 1 91 ? -10.615 -2.162 -1.611 1.00 93.06 91 CYS A N 1
ATOM 683 C CA . CYS A 1 91 ? -10.485 -1.206 -0.512 1.00 93.06 91 CYS A CA 1
ATOM 684 C C . CYS A 1 91 ? -11.518 -0.074 -0.625 1.00 93.06 91 CYS A C 1
ATOM 686 O O . CYS A 1 91 ? -12.171 0.250 0.363 1.00 93.06 91 CYS A O 1
ATOM 688 N N . ASP A 1 92 ? -11.716 0.480 -1.824 1.00 93.38 92 ASP A N 1
ATOM 689 C CA . ASP A 1 92 ? -12.721 1.517 -2.094 1.00 93.38 92 ASP A CA 1
ATOM 690 C C . ASP A 1 92 ? -14.153 1.013 -1.862 1.00 93.38 92 ASP A C 1
ATOM 692 O O . ASP A 1 92 ? -14.958 1.671 -1.207 1.00 93.38 92 ASP A O 1
ATOM 696 N N . THR A 1 93 ? -14.463 -0.194 -2.339 1.00 94.06 93 THR A N 1
ATOM 697 C CA . THR A 1 93 ? -15.778 -0.822 -2.152 1.00 94.06 93 THR A CA 1
ATOM 698 C C . THR A 1 93 ? -16.059 -1.085 -0.676 1.00 94.06 93 THR A C 1
ATOM 700 O O . THR A 1 93 ? -17.149 -0.781 -0.183 1.00 94.06 93 THR A O 1
ATOM 703 N N . TRP A 1 94 ? -15.072 -1.621 0.047 1.00 92.19 94 TRP A N 1
ATOM 704 C CA . TRP A 1 94 ? -15.170 -1.828 1.489 1.00 92.19 94 TRP A CA 1
ATOM 705 C C . TRP A 1 94 ? -15.408 -0.504 2.225 1.00 92.19 94 TRP A C 1
ATOM 707 O O . TRP A 1 94 ? -16.323 -0.418 3.046 1.00 92.19 94 TRP A O 1
ATOM 717 N N . TRP A 1 95 ? -14.647 0.537 1.876 1.00 89.44 95 TRP A N 1
ATOM 718 C CA . TRP A 1 95 ? -14.776 1.868 2.466 1.00 89.44 95 TRP A CA 1
ATOM 719 C C . TRP A 1 95 ? -16.178 2.461 2.255 1.00 89.44 95 TRP A C 1
ATOM 721 O O . TRP A 1 95 ? -16.845 2.838 3.218 1.00 89.44 95 TRP A O 1
ATOM 731 N N . ARG A 1 96 ? -16.687 2.452 1.017 1.00 90.69 96 ARG A N 1
ATOM 732 C CA . ARG A 1 96 ? -18.025 2.984 0.694 1.00 90.69 96 ARG A CA 1
ATOM 733 C C . ARG A 1 96 ? -19.161 2.225 1.371 1.00 90.69 96 ARG A C 1
ATOM 735 O O . ARG A 1 96 ? -20.102 2.843 1.864 1.00 90.69 96 ARG A O 1
ATOM 742 N N . THR A 1 97 ? -19.077 0.894 1.419 1.00 89.56 97 THR A N 1
ATOM 743 C CA . THR A 1 97 ? -20.083 0.055 2.103 1.00 89.56 97 THR A CA 1
ATOM 744 C C . THR A 1 97 ? -20.179 0.427 3.584 1.00 89.56 97 THR A C 1
ATOM 746 O O . THR A 1 97 ? -21.261 0.452 4.179 1.00 89.56 97 THR A O 1
ATOM 749 N N . ARG A 1 98 ? -19.037 0.768 4.185 1.00 82.56 98 ARG A N 1
ATOM 750 C CA . ARG A 1 98 ? -18.969 1.192 5.575 1.00 82.56 98 ARG A CA 1
ATOM 751 C C . ARG A 1 98 ? -19.605 2.564 5.794 1.00 82.56 98 ARG A C 1
ATOM 753 O O . ARG A 1 98 ? -20.439 2.684 6.686 1.00 82.56 98 ARG A O 1
ATOM 760 N N . GLU A 1 99 ? -19.278 3.562 4.974 1.00 79.56 99 GLU A N 1
ATOM 761 C CA . GLU A 1 99 ? -19.871 4.907 5.077 1.00 79.56 99 GLU A CA 1
ATOM 762 C C . GLU A 1 99 ? -21.407 4.877 4.968 1.00 79.56 99 GLU A C 1
ATOM 764 O O . GLU A 1 99 ? -22.108 5.529 5.751 1.00 79.56 99 GLU A O 1
ATOM 769 N N . GLN A 1 100 ? -21.938 4.053 4.060 1.00 75.81 100 GLN A N 1
ATOM 770 C CA . GLN A 1 100 ? -23.381 3.834 3.898 1.00 75.81 100 GLN A CA 1
ATOM 771 C C . GLN A 1 100 ? -24.037 3.222 5.146 1.00 75.81 100 GLN A C 1
ATOM 773 O O . GLN A 1 100 ? -25.158 3.582 5.504 1.00 75.81 100 GLN A O 1
ATOM 778 N N . SER A 1 101 ? -23.327 2.346 5.861 1.00 69.00 101 SER A N 1
ATOM 779 C CA . SER A 1 101 ? -23.844 1.714 7.083 1.00 69.00 101 SER A CA 1
ATOM 780 C C . SER A 1 101 ? -23.974 2.709 8.247 1.00 69.00 101 SER A C 1
ATOM 782 O O . SER A 1 101 ? -24.841 2.558 9.102 1.00 69.00 101 SER A O 1
ATOM 784 N N . THR A 1 102 ? -23.154 3.762 8.266 1.00 59.69 102 THR A N 1
ATOM 785 C CA . THR A 1 102 ? -23.172 4.826 9.289 1.00 59.69 102 THR A CA 1
ATOM 786 C C . THR A 1 102 ? -24.248 5.895 9.085 1.00 59.69 102 THR A C 1
ATOM 788 O O . THR A 1 102 ? -24.557 6.621 10.026 1.00 59.69 102 THR A O 1
ATOM 791 N N . THR A 1 103 ? -24.815 6.024 7.882 1.00 51.56 103 THR A N 1
ATOM 792 C CA . THR A 1 103 ? -25.757 7.107 7.529 1.00 51.56 103 THR A CA 1
ATOM 793 C C . THR A 1 103 ? -27.227 6.699 7.580 1.00 51.56 103 THR A C 1
ATOM 795 O O . THR A 1 103 ? -28.088 7.533 7.316 1.00 51.56 103 THR A O 1
ATOM 798 N N . THR A 1 104 ? -27.545 5.459 7.964 1.00 39.31 104 THR A N 1
ATOM 799 C CA . THR A 1 104 ? -28.937 5.040 8.179 1.00 39.31 104 THR A CA 1
ATOM 800 C C . THR A 1 104 ? -29.383 5.463 9.585 1.00 39.31 104 THR A C 1
ATOM 802 O O . THR A 1 104 ? -28.943 4.847 10.559 1.00 39.31 104 THR A O 1
ATOM 805 N N . PRO A 1 105 ? -30.231 6.501 9.748 1.00 44.62 105 PRO A N 1
ATOM 806 C CA . PRO A 1 105 ? -30.804 6.810 11.051 1.00 44.62 105 PRO A CA 1
ATOM 807 C C . PRO A 1 105 ? -31.666 5.626 11.519 1.00 44.62 105 PRO A C 1
ATOM 809 O O . PRO A 1 105 ? -32.366 5.021 10.700 1.00 44.62 105 PRO A O 1
ATOM 812 N N . PRO A 1 106 ? -31.652 5.277 12.818 1.00 44.16 106 PRO A N 1
ATOM 813 C CA . PRO A 1 106 ? -32.533 4.244 13.336 1.00 44.16 106 PRO A CA 1
ATOM 814 C C . PRO A 1 106 ? -33.981 4.665 13.079 1.00 44.16 106 PRO A C 1
ATOM 816 O O . PRO A 1 106 ? -34.397 5.760 13.466 1.00 44.16 106 PRO A O 1
ATOM 819 N N . ALA A 1 107 ? -34.740 3.801 12.400 1.00 46.50 107 ALA A N 1
ATOM 820 C CA . ALA A 1 107 ? -36.170 3.983 12.215 1.00 46.50 107 ALA A CA 1
ATOM 821 C C . ALA A 1 107 ? -36.811 4.178 13.594 1.00 46.50 107 ALA A C 1
ATOM 823 O O . ALA A 1 107 ? -36.846 3.269 14.423 1.00 46.50 107 ALA A O 1
ATOM 824 N N . THR A 1 108 ? -37.263 5.402 13.855 1.00 43.62 108 THR A N 1
ATOM 825 C CA . THR A 1 108 ? -38.025 5.727 15.057 1.00 43.62 108 THR A CA 1
ATOM 826 C C . THR A 1 108 ? -39.320 4.911 15.005 1.00 43.62 108 THR A C 1
ATOM 828 O O . THR A 1 108 ? -40.019 4.988 13.990 1.00 43.62 108 THR A O 1
ATOM 831 N N . PRO A 1 109 ? -39.667 4.119 16.037 1.00 44.47 109 PRO A N 1
ATOM 832 C CA . PRO A 1 109 ? -40.967 3.467 16.092 1.00 44.47 109 PRO A CA 1
ATOM 833 C C . PRO A 1 109 ? -42.034 4.558 16.126 1.00 44.47 109 PRO A C 1
ATOM 835 O O . PRO A 1 109 ? -42.037 5.388 17.033 1.00 44.47 109 PRO A O 1
ATOM 838 N N . ALA A 1 110 ? -42.898 4.589 15.114 1.00 44.84 110 ALA A N 1
ATOM 839 C CA . ALA A 1 110 ? -43.968 5.569 14.998 1.00 44.84 110 ALA A CA 1
ATOM 840 C C . ALA A 1 110 ? -44.895 5.516 16.230 1.00 44.84 110 ALA A C 1
ATOM 842 O O . ALA A 1 110 ? -45.511 4.474 16.473 1.00 44.84 110 ALA A O 1
ATOM 843 N N . PRO A 1 111 ? -45.053 6.611 16.995 1.00 43.59 111 PRO A N 1
ATOM 844 C CA . PRO A 1 111 ? -46.155 6.744 17.932 1.00 43.59 111 PRO A CA 1
ATOM 845 C C . PRO A 1 111 ? -47.414 7.129 17.151 1.00 43.59 111 PRO A C 1
ATOM 847 O O . PRO A 1 111 ? -47.384 8.009 16.289 1.00 43.59 111 PRO A O 1
ATOM 850 N N . GLY A 1 112 ? -48.513 6.436 17.445 1.00 39.69 112 GLY A N 1
ATOM 851 C CA . GLY A 1 112 ? -49.815 6.653 16.828 1.00 39.69 112 GLY A CA 1
ATOM 852 C C . GLY A 1 112 ? -50.292 8.106 16.896 1.00 39.69 112 GLY A C 1
ATOM 853 O O . GLY A 1 112 ? -50.052 8.836 17.856 1.00 39.69 112 GLY A O 1
ATOM 854 N N . THR A 1 113 ? -50.988 8.491 15.833 1.00 40.25 113 THR A N 1
ATOM 855 C CA . THR A 1 113 ? -51.708 9.752 15.630 1.00 40.25 113 THR A CA 1
ATOM 856 C C . THR A 1 113 ? -52.701 10.013 16.776 1.00 40.25 113 THR A C 1
ATOM 858 O O . THR A 1 113 ? -53.306 9.069 17.289 1.00 40.25 113 THR A O 1
ATOM 861 N N . PRO A 1 114 ? -52.954 11.287 17.128 1.00 42.88 114 PRO A N 1
ATOM 862 C CA . PRO A 1 114 ? -54.169 11.882 16.578 1.00 42.88 114 PRO A CA 1
ATOM 863 C C . PRO A 1 114 ? -54.007 13.326 16.070 1.00 42.88 114 PRO A C 1
ATOM 865 O O . PRO A 1 114 ? -53.194 14.122 16.526 1.00 42.88 114 PRO A O 1
ATOM 868 N N . THR A 1 115 ? -54.838 13.609 15.074 1.00 40.59 115 THR A N 1
ATOM 869 C CA . THR A 1 115 ? -55.085 14.845 14.325 1.00 40.59 115 THR A CA 1
ATOM 870 C C . THR A 1 115 ? -55.463 16.050 15.196 1.00 40.59 115 THR A C 1
ATOM 872 O O . THR A 1 115 ? -56.389 15.913 15.988 1.00 40.59 115 THR A O 1
ATOM 875 N N . THR A 1 116 ? -54.894 17.248 14.957 1.00 35.72 116 THR A N 1
ATOM 876 C CA . THR A 1 116 ? -55.656 18.516 14.754 1.00 35.72 116 THR A CA 1
ATOM 877 C C . THR A 1 116 ? -54.794 19.714 14.283 1.00 35.72 116 THR A C 1
ATOM 879 O O . THR A 1 116 ? -53.763 20.023 14.864 1.00 35.72 116 THR A O 1
ATOM 882 N N . THR A 1 117 ? -55.300 20.383 13.235 1.00 36.69 117 THR A N 1
ATOM 883 C CA . THR A 1 117 ? -55.343 21.839 12.939 1.00 36.69 117 THR A CA 1
ATOM 884 C C . THR A 1 117 ? -54.058 22.686 12.834 1.00 36.69 117 THR A C 1
ATOM 886 O O . THR A 1 117 ? -53.416 23.030 13.818 1.00 36.69 117 THR A O 1
ATOM 889 N N . GLN A 1 118 ? -53.791 23.159 11.608 1.00 40.12 118 GLN A N 1
ATOM 890 C CA . GLN A 1 118 ? -52.954 24.326 11.270 1.00 40.12 118 GLN A CA 1
ATOM 891 C C . GLN A 1 118 ? -53.741 25.633 11.540 1.00 40.12 118 GLN A C 1
ATOM 893 O O . GLN A 1 118 ? -54.958 25.628 11.338 1.00 40.12 118 GLN A O 1
ATOM 898 N N . PRO A 1 119 ? -53.100 26.757 11.928 1.00 44.03 119 PRO A N 1
ATOM 899 C CA . PRO A 1 119 ? -52.658 27.714 10.902 1.00 44.03 119 PRO A CA 1
ATOM 900 C C . PRO A 1 119 ? -51.342 28.484 11.199 1.00 44.03 119 PRO A C 1
ATOM 902 O O . PRO A 1 119 ? -50.963 28.717 12.339 1.00 44.03 119 PRO A O 1
ATOM 905 N N . THR A 1 120 ? -50.681 28.865 10.096 1.00 43.72 120 THR A N 1
ATOM 906 C CA . THR A 1 120 ? -49.692 29.943 9.818 1.00 43.72 120 THR A CA 1
ATOM 907 C C . THR A 1 120 ? -49.082 30.787 10.959 1.00 43.72 120 THR A C 1
ATOM 909 O O . THR A 1 120 ? -49.828 31.387 11.728 1.00 43.72 120 THR A O 1
ATOM 912 N N . THR A 1 121 ? -47.748 31.023 10.911 1.00 35.47 121 THR A N 1
ATOM 913 C CA . THR A 1 121 ? -47.045 32.343 10.737 1.00 35.47 121 THR A CA 1
ATOM 914 C C . THR A 1 121 ? -45.604 32.358 11.336 1.00 35.47 121 THR A C 1
ATOM 916 O O . THR A 1 121 ? -45.409 32.002 12.490 1.00 35.47 121 THR A O 1
ATOM 919 N N . THR A 1 122 ? -44.624 32.836 10.538 1.00 39.84 122 THR A N 1
ATOM 920 C CA . THR A 1 122 ? -43.285 33.443 10.846 1.00 39.84 122 THR A CA 1
ATOM 921 C C . THR A 1 122 ? -42.107 32.686 11.517 1.00 39.84 122 THR A C 1
ATOM 923 O O . THR A 1 122 ? -42.193 32.310 12.678 1.00 39.84 122 THR A O 1
ATOM 926 N N . THR A 1 123 ? -40.941 32.742 10.823 1.00 43.38 123 THR A N 1
ATOM 927 C CA . THR A 1 123 ? -39.539 32.910 11.340 1.00 43.38 123 THR A CA 1
ATOM 928 C C . THR A 1 123 ? -38.854 31.682 11.996 1.00 43.38 123 THR A C 1
ATOM 930 O O . THR A 1 123 ? -39.571 30.858 12.549 1.00 43.38 123 THR A O 1
ATOM 933 N N . PRO A 1 124 ? -37.498 31.522 12.055 1.00 43.66 124 PRO A N 1
ATOM 934 C CA . PRO A 1 124 ? -36.344 32.084 11.320 1.00 43.66 124 PRO A CA 1
ATOM 935 C C . PRO A 1 124 ? -35.522 31.018 10.537 1.00 43.66 124 PRO A C 1
ATOM 937 O O . PRO A 1 124 ? -35.711 29.813 10.676 1.00 43.66 124 PRO A O 1
ATOM 940 N N . VAL A 1 125 ? -34.538 31.474 9.754 1.00 45.50 125 VAL A N 1
ATOM 941 C CA . VAL A 1 125 ? -33.428 30.652 9.232 1.00 45.50 125 VAL A CA 1
ATOM 942 C C . VAL A 1 125 ? -32.610 30.088 10.408 1.00 45.50 125 VAL A C 1
ATOM 944 O O . VAL A 1 125 ? -32.123 30.884 11.215 1.00 45.50 125 VAL A O 1
ATOM 947 N N . PRO A 1 126 ? -32.416 28.762 10.539 1.00 46.78 126 PRO A N 1
ATOM 948 C CA . PRO A 1 126 ? -31.491 28.225 11.524 1.00 46.78 126 PRO A CA 1
ATOM 949 C C . PRO A 1 126 ? -30.057 28.491 11.058 1.00 46.78 126 PRO A C 1
ATOM 951 O O . PRO A 1 126 ? -29.562 27.876 10.116 1.00 46.78 126 PRO A O 1
ATOM 954 N N . THR A 1 127 ? -29.375 29.410 11.738 1.00 47.16 127 THR A N 1
ATOM 955 C CA . THR A 1 127 ? -27.914 29.483 11.714 1.00 47.16 127 THR A CA 1
ATOM 956 C C . THR A 1 127 ? -27.387 28.177 12.300 1.00 47.16 127 THR A C 1
ATOM 958 O O . THR A 1 127 ? -27.465 27.951 13.507 1.00 47.16 127 THR A O 1
ATOM 961 N N . THR A 1 128 ? -26.886 27.288 11.443 1.00 45.19 12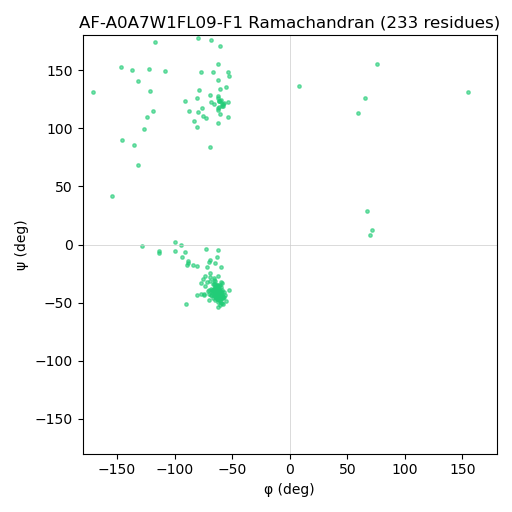8 THR A N 1
ATOM 962 C CA . THR A 1 128 ? -26.200 26.059 11.847 1.00 45.19 128 THR A CA 1
ATOM 963 C C . THR A 1 128 ? -24.862 26.431 12.475 1.00 45.19 128 THR A C 1
ATOM 965 O O . THR A 1 128 ? -23.828 26.461 11.809 1.00 45.19 128 THR A O 1
ATOM 968 N N . THR A 1 129 ? -24.878 26.755 13.765 1.00 49.31 129 THR A N 1
ATOM 969 C CA . THR A 1 129 ? -23.670 26.756 14.589 1.00 49.31 129 THR A CA 1
ATOM 970 C C . THR A 1 129 ? -23.089 25.341 14.528 1.00 49.31 129 THR A C 1
ATOM 972 O O . THR A 1 129 ? -23.797 24.407 14.915 1.00 49.31 129 THR A O 1
ATOM 975 N N . PRO A 1 130 ? -21.855 25.133 14.033 1.00 46.47 130 PRO A N 1
ATOM 976 C CA . PRO A 1 130 ? -21.232 23.820 14.081 1.00 46.47 130 PRO A CA 1
ATOM 977 C C . PRO A 1 130 ? -21.112 23.429 15.552 1.00 46.47 130 PRO A C 1
ATOM 979 O O . PRO A 1 130 ? -20.402 24.073 16.325 1.00 46.47 130 PRO A O 1
ATOM 982 N N . THR A 1 131 ? -21.873 22.416 15.962 1.00 50.22 131 THR A N 1
ATOM 983 C CA . THR A 1 131 ? -21.759 21.841 17.298 1.00 50.22 131 THR A CA 1
ATOM 984 C C . THR A 1 131 ? -20.310 21.383 17.477 1.00 50.22 131 THR A C 1
ATOM 986 O O . THR A 1 131 ? -19.836 20.590 16.661 1.00 50.22 131 THR A O 1
ATOM 989 N N . PRO A 1 132 ? -19.577 21.885 18.486 1.00 52.44 132 PRO A N 1
ATOM 990 C CA . PRO A 1 132 ? -18.213 21.444 18.725 1.00 52.44 132 PRO A CA 1
ATOM 991 C C . PRO A 1 132 ? -18.233 19.947 19.031 1.00 52.44 132 PRO A C 1
ATOM 993 O O . PRO A 1 132 ? -18.940 19.497 19.934 1.00 52.44 132 PRO A O 1
ATOM 996 N N . THR A 1 133 ? -17.476 19.175 18.253 1.00 57.69 133 THR A N 1
ATOM 997 C CA . THR A 1 133 ? -17.294 17.740 18.469 1.00 57.69 133 THR A CA 1
ATOM 998 C C . THR A 1 133 ? -16.824 17.516 19.910 1.00 57.69 133 THR A C 1
ATOM 1000 O O . THR A 1 133 ? -15.805 18.098 20.296 1.00 57.69 133 THR A O 1
ATOM 1003 N N . PRO A 1 134 ? -17.535 16.719 20.730 1.00 56.53 134 PRO A N 1
ATOM 1004 C CA . PRO A 1 134 ? -17.122 16.473 22.103 1.00 56.53 134 PRO A CA 1
ATOM 1005 C C . PRO A 1 134 ? -15.745 15.806 22.099 1.00 56.53 134 PRO A C 1
ATOM 1007 O O . PRO A 1 134 ? -15.553 14.760 21.479 1.00 56.53 134 PRO A O 1
ATOM 1010 N N . VAL A 1 135 ? -14.777 16.422 22.780 1.00 56.88 135 VAL A N 1
ATOM 1011 C CA . VAL A 1 135 ? -13.451 15.830 22.971 1.00 56.88 135 VAL A CA 1
ATOM 1012 C C . VAL A 1 135 ? -13.628 14.587 23.846 1.00 56.88 135 VAL A C 1
ATOM 1014 O O . VAL A 1 135 ? -14.136 14.711 24.967 1.00 56.88 135 VAL A O 1
ATOM 1017 N N . PRO A 1 136 ? -13.249 13.388 23.375 1.00 60.59 136 PRO A N 1
ATOM 1018 C CA . PRO A 1 136 ? -13.403 12.183 24.168 1.00 60.59 136 PRO A CA 1
ATOM 1019 C C . PRO A 1 136 ? -12.557 12.284 25.438 1.00 60.59 136 PRO A C 1
ATOM 1021 O O . PRO A 1 136 ? -11.335 12.383 25.394 1.00 60.59 136 PRO A O 1
ATOM 1024 N N . THR A 1 137 ? -13.225 12.265 26.588 1.00 66.12 137 THR A N 1
ATOM 1025 C CA . THR A 1 137 ? -12.587 12.409 27.907 1.00 66.12 137 THR A CA 1
ATOM 1026 C C . THR A 1 137 ? -12.187 11.060 28.512 1.00 66.12 137 THR A C 1
ATOM 1028 O O . THR A 1 137 ? -11.534 11.010 29.549 1.00 66.12 137 THR A O 1
ATOM 1031 N N . THR A 1 138 ? -12.568 9.951 27.870 1.00 86.06 138 THR A N 1
ATOM 1032 C CA . THR A 1 138 ? -12.254 8.585 28.303 1.00 86.06 138 THR A CA 1
ATOM 1033 C C . THR A 1 138 ? -11.217 7.946 27.382 1.00 86.06 138 THR A C 1
ATOM 1035 O O . THR A 1 138 ? -11.195 8.206 26.179 1.00 86.06 138 THR A O 1
ATOM 1038 N N . VAL A 1 139 ? -10.386 7.050 27.932 1.00 88.50 139 VAL A N 1
ATOM 1039 C CA . VAL A 1 139 ? -9.393 6.277 27.156 1.00 88.50 139 VAL A CA 1
ATOM 1040 C C . VAL A 1 139 ? -10.052 5.556 25.976 1.00 88.50 139 VAL A C 1
ATOM 1042 O O . VAL A 1 139 ? -9.516 5.561 24.871 1.00 88.50 139 VAL A O 1
ATOM 1045 N N . ARG A 1 140 ? -11.258 5.008 26.181 1.00 90.38 140 ARG A N 1
ATOM 1046 C CA . ARG A 1 140 ? -12.055 4.385 25.117 1.00 90.38 140 ARG A CA 1
ATOM 1047 C C . ARG A 1 140 ? -12.350 5.363 23.978 1.00 90.38 140 ARG A C 1
ATOM 1049 O O . ARG A 1 140 ? -12.074 5.042 22.828 1.00 90.38 140 ARG A O 1
ATOM 1056 N N . GLY A 1 141 ? -12.867 6.550 24.296 1.00 90.06 141 GLY A N 1
ATOM 1057 C CA . GLY A 1 141 ? -13.194 7.547 23.280 1.00 90.06 141 GLY A CA 1
ATOM 1058 C C . GLY A 1 141 ? -11.961 8.038 22.511 1.00 90.06 141 GLY A C 1
ATOM 1059 O O . GLY A 1 141 ? -12.045 8.255 21.307 1.00 90.06 141 GLY A O 1
ATOM 1060 N N . LEU A 1 142 ? -10.800 8.153 23.170 1.00 93.38 142 LEU A N 1
ATOM 1061 C CA . LEU A 1 142 ? -9.540 8.512 22.504 1.00 93.38 142 LEU A CA 1
ATOM 1062 C C . LEU A 1 142 ? -9.094 7.437 21.500 1.00 93.38 142 LEU A C 1
ATOM 1064 O O . LEU A 1 142 ? -8.626 7.765 20.411 1.00 93.38 142 LEU A O 1
ATOM 1068 N N . LEU A 1 143 ? -9.254 6.155 21.838 1.00 93.81 143 LEU A N 1
ATOM 1069 C CA . LEU A 1 143 ? -8.932 5.046 20.934 1.00 93.81 143 LEU A CA 1
ATOM 1070 C C . LEU A 1 143 ? -9.913 4.959 19.758 1.00 93.81 143 LEU A C 1
ATOM 1072 O O . LEU A 1 143 ? -9.491 4.752 18.624 1.00 93.81 143 LEU A O 1
ATOM 1076 N N . GLU A 1 144 ? -11.204 5.194 19.992 1.00 93.06 144 GLU A N 1
ATOM 1077 C CA . GLU A 1 144 ? -12.208 5.265 18.920 1.00 93.06 144 GLU A CA 1
ATOM 1078 C C . GLU A 1 144 ? -11.961 6.449 17.980 1.00 93.06 144 GLU A C 1
ATOM 1080 O O . GLU A 1 144 ? -12.118 6.327 16.761 1.00 93.06 144 GLU A O 1
ATOM 1085 N N . GLN A 1 145 ? -11.513 7.582 18.529 1.00 92.75 145 GLN A N 1
ATOM 1086 C CA . GLN A 1 145 ? -11.065 8.715 17.731 1.00 92.75 145 GLN A CA 1
ATOM 1087 C C . GLN A 1 145 ? -9.834 8.342 16.900 1.00 92.75 145 GLN A C 1
ATOM 1089 O O . GLN A 1 145 ? -9.803 8.657 15.713 1.00 92.75 145 GLN A O 1
ATOM 1094 N N . ARG A 1 146 ? -8.852 7.626 17.470 1.00 94.19 146 ARG A N 1
ATOM 1095 C CA . ARG A 1 146 ? -7.704 7.114 16.701 1.00 94.19 146 ARG A CA 1
ATOM 1096 C C . ARG A 1 146 ? -8.148 6.207 15.556 1.00 94.19 146 ARG A C 1
ATOM 1098 O O . ARG A 1 146 ? -7.687 6.426 14.444 1.00 94.19 146 ARG A O 1
ATOM 1105 N N . PHE A 1 147 ? -9.074 5.270 15.781 1.00 94.81 147 PHE A N 1
ATOM 1106 C CA . PHE A 1 147 ? -9.627 4.438 14.702 1.00 94.81 147 PHE A CA 1
ATOM 1107 C C . PHE A 1 147 ? -10.249 5.286 13.590 1.00 94.81 147 PHE A C 1
ATOM 1109 O O . PHE A 1 147 ? -9.942 5.079 12.421 1.00 94.81 147 PHE A O 1
ATOM 1116 N N . THR A 1 148 ? -11.043 6.294 13.952 1.00 93.88 148 THR A N 1
ATOM 1117 C CA . THR A 1 148 ? -11.668 7.214 12.986 1.00 93.88 148 THR A CA 1
ATOM 1118 C C . THR A 1 148 ? -10.623 8.008 12.187 1.00 93.88 148 THR A C 1
ATOM 1120 O O . THR A 1 148 ? -10.739 8.151 10.972 1.00 93.88 148 THR A O 1
ATOM 1123 N N . THR A 1 149 ? -9.562 8.488 12.837 1.00 94.75 149 THR A N 1
ATOM 1124 C CA . THR A 1 149 ? -8.455 9.178 12.156 1.00 94.75 149 THR A CA 1
ATOM 1125 C C . THR A 1 149 ? -7.700 8.235 11.216 1.00 94.75 149 THR A C 1
ATOM 1127 O O . THR A 1 149 ? -7.392 8.604 10.083 1.00 94.75 149 THR A O 1
ATOM 1130 N N . SER A 1 150 ? -7.417 7.004 11.654 1.00 96.00 150 SER A N 1
ATOM 1131 C CA . SER A 1 150 ? -6.772 5.980 10.824 1.00 96.00 150 SER A CA 1
ATOM 1132 C C . SER A 1 150 ? -7.619 5.629 9.599 1.00 96.00 150 SER A C 1
ATOM 1134 O O . SER A 1 150 ? -7.097 5.448 8.506 1.00 96.00 150 SER A O 1
ATOM 1136 N N . GLU A 1 151 ? -8.933 5.580 9.763 1.00 95.31 151 GLU A N 1
ATOM 1137 C CA . GLU A 1 151 ? -9.898 5.366 8.690 1.00 95.31 151 GLU A CA 1
ATOM 1138 C C . GLU A 1 151 ? -9.862 6.477 7.634 1.00 95.31 151 GLU A C 1
ATOM 1140 O O . GLU A 1 151 ? -9.700 6.191 6.449 1.00 95.31 151 GLU A O 1
ATOM 1145 N N . GLN A 1 152 ? -9.914 7.743 8.056 1.00 95.50 152 GLN A N 1
ATOM 1146 C CA . GLN A 1 152 ? -9.809 8.890 7.144 1.00 95.50 152 GLN A CA 1
ATOM 1147 C C . GLN A 1 152 ? -8.481 8.894 6.380 1.00 95.50 152 GLN A C 1
ATOM 1149 O O . GLN A 1 152 ? -8.454 9.082 5.164 1.00 95.50 152 GLN A O 1
ATOM 1154 N N . ARG A 1 153 ? -7.374 8.624 7.079 1.00 96.56 153 ARG A N 1
ATOM 1155 C CA . ARG A 1 153 ? -6.044 8.557 6.463 1.00 96.56 153 ARG A CA 1
ATOM 1156 C C . ARG A 1 153 ? -5.920 7.393 5.479 1.00 96.56 153 ARG A C 1
ATOM 1158 O O . ARG A 1 153 ? -5.241 7.509 4.461 1.00 96.56 153 ARG A O 1
ATOM 1165 N N . PHE A 1 154 ? -6.581 6.272 5.754 1.00 96.50 154 PHE A N 1
ATOM 1166 C CA . PHE A 1 154 ? -6.637 5.156 4.818 1.00 96.50 154 PHE A CA 1
ATOM 1167 C C . PHE A 1 154 ? -7.389 5.533 3.538 1.00 96.50 154 PHE A C 1
ATOM 1169 O O . PHE A 1 154 ? -6.900 5.244 2.446 1.00 96.50 154 PHE A O 1
ATOM 1176 N N . ALA A 1 155 ? -8.523 6.230 3.657 1.00 95.75 155 ALA A N 1
ATOM 1177 C CA . ALA A 1 155 ? -9.269 6.739 2.508 1.00 95.75 155 ALA A CA 1
ATOM 1178 C C . ALA A 1 155 ? -8.429 7.712 1.659 1.00 95.75 155 ALA A C 1
ATOM 1180 O O . ALA A 1 155 ? -8.371 7.578 0.437 1.00 95.75 155 ALA A O 1
ATOM 1181 N N . GLU A 1 156 ? -7.693 8.626 2.297 1.00 96.19 156 GLU A N 1
ATOM 1182 C CA . GLU A 1 156 ? -6.741 9.509 1.609 1.00 96.19 156 GLU A CA 1
ATOM 1183 C C . GLU A 1 156 ? -5.654 8.714 0.862 1.00 96.19 156 GLU A C 1
ATOM 1185 O O . GLU A 1 156 ? -5.364 8.988 -0.307 1.00 96.19 156 GLU A O 1
ATOM 1190 N N . GLY A 1 157 ? -5.101 7.680 1.505 1.00 95.31 157 GLY A N 1
ATOM 1191 C CA . GLY A 1 157 ? -4.127 6.774 0.897 1.00 95.31 157 GLY A CA 1
ATOM 1192 C C . GLY A 1 157 ? -4.669 6.061 -0.346 1.00 95.31 157 GLY A C 1
ATOM 1193 O O . GLY A 1 157 ? -3.959 5.955 -1.348 1.00 95.31 157 GLY A O 1
ATOM 1194 N N . ILE A 1 158 ? -5.932 5.617 -0.327 1.00 95.44 158 ILE A N 1
ATOM 1195 C CA . ILE A 1 158 ? -6.601 5.028 -1.500 1.00 95.44 158 ILE A CA 1
ATOM 1196 C C . ILE A 1 158 ? -6.673 6.045 -2.644 1.00 95.44 158 ILE A C 1
ATOM 1198 O O . ILE A 1 158 ? -6.325 5.714 -3.778 1.00 95.44 158 ILE A O 1
ATOM 1202 N N . GLU A 1 159 ? -7.099 7.279 -2.372 1.00 96.62 159 GLU A N 1
ATOM 1203 C CA . GLU A 1 159 ? -7.223 8.321 -3.399 1.00 96.62 159 GLU A CA 1
ATOM 1204 C C . GLU A 1 159 ? -5.869 8.723 -3.998 1.00 96.62 159 GLU A C 1
ATOM 1206 O O . GLU A 1 159 ? -5.757 8.954 -5.206 1.00 96.62 159 GLU A O 1
ATOM 1211 N N . LEU A 1 160 ? -4.810 8.766 -3.186 1.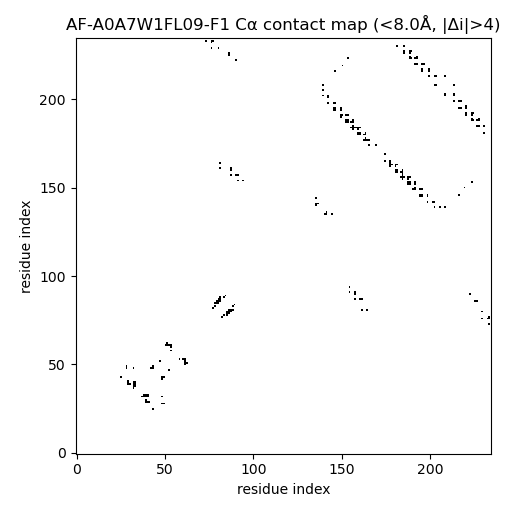00 96.00 160 LEU A N 1
ATOM 1212 C CA . LEU A 1 160 ? -3.440 8.943 -3.675 1.00 96.00 160 LEU A CA 1
ATOM 1213 C C . LEU A 1 160 ? -3.010 7.765 -4.562 1.00 96.00 160 LEU A C 1
ATOM 1215 O O . LEU A 1 160 ? -2.509 7.977 -5.667 1.00 96.00 160 LEU A O 1
ATOM 1219 N N . ALA A 1 161 ? -3.268 6.525 -4.137 1.00 93.62 161 ALA A N 1
ATOM 1220 C CA . ALA A 1 161 ? -2.914 5.332 -4.904 1.00 93.62 161 ALA A CA 1
ATOM 1221 C C . ALA A 1 161 ? -3.667 5.241 -6.246 1.00 93.62 161 ALA A C 1
ATOM 1223 O O . ALA A 1 161 ? -3.090 4.826 -7.253 1.00 93.62 161 ALA A O 1
ATOM 1224 N N . LYS A 1 162 ? -4.932 5.680 -6.300 1.00 94.69 162 LYS A N 1
ATOM 1225 C CA . LYS A 1 162 ? -5.699 5.808 -7.553 1.00 94.69 162 LYS A CA 1
ATOM 1226 C C . LYS A 1 162 ? -5.059 6.817 -8.504 1.00 94.69 162 LYS A C 1
ATOM 1228 O O . LYS A 1 162 ? -4.884 6.518 -9.684 1.00 94.69 162 LYS A O 1
ATOM 1233 N N . ARG A 1 163 ? -4.674 7.993 -7.996 1.00 94.62 163 ARG A N 1
ATOM 1234 C CA . ARG A 1 163 ? -4.010 9.045 -8.790 1.00 94.62 163 ARG A CA 1
ATOM 1235 C C . ARG A 1 163 ? -2.630 8.623 -9.294 1.00 94.62 163 ARG A C 1
ATOM 1237 O O . ARG A 1 163 ? -2.233 9.009 -10.391 1.00 94.62 163 ARG A O 1
ATOM 1244 N N . ALA A 1 164 ? -1.930 7.787 -8.534 1.00 94.12 164 ALA A N 1
ATOM 1245 C CA . ALA A 1 164 ? -0.627 7.252 -8.906 1.00 94.12 164 ALA A CA 1
ATOM 1246 C C . ALA A 1 164 ? -0.669 6.188 -10.021 1.00 94.12 164 ALA A C 1
ATOM 1248 O O . ALA A 1 164 ? 0.391 5.750 -10.459 1.00 94.12 164 ALA A O 1
ATOM 1249 N N . ARG A 1 165 ? -1.850 5.772 -10.506 1.00 92.62 165 ARG A N 1
ATOM 1250 C CA . ARG A 1 165 ? -1.965 4.755 -11.561 1.00 92.62 165 ARG A CA 1
ATOM 1251 C C . ARG A 1 165 ? -1.232 5.195 -12.840 1.00 92.62 165 ARG A C 1
ATOM 1253 O O . ARG A 1 165 ? -1.644 6.200 -13.419 1.00 92.62 165 ARG A O 1
ATOM 1260 N N . PRO A 1 166 ? -0.211 4.459 -13.312 1.00 87.00 166 PRO A N 1
ATOM 1261 C CA . PRO A 1 166 ? 0.482 4.799 -14.549 1.00 87.00 166 PRO A CA 1
ATOM 1262 C C . PRO A 1 166 ? -0.431 4.639 -15.769 1.00 87.00 166 PRO A C 1
ATOM 1264 O O . PRO A 1 166 ? -1.320 3.781 -15.803 1.00 87.00 166 PRO A O 1
ATOM 1267 N N . THR A 1 167 ? -0.205 5.473 -16.780 1.00 88.56 167 THR A N 1
ATOM 1268 C CA . THR A 1 167 ? -0.891 5.429 -18.072 1.00 88.56 167 THR A CA 1
ATOM 1269 C C . THR A 1 167 ? 0.112 5.264 -19.207 1.00 88.56 167 THR A C 1
ATOM 1271 O O . THR A 1 167 ? 1.251 5.710 -19.119 1.00 88.56 167 THR A O 1
ATOM 1274 N N . LEU A 1 168 ? -0.318 4.637 -20.306 1.00 82.81 168 LEU A N 1
ATOM 1275 C CA . LEU A 1 168 ? 0.523 4.391 -21.488 1.00 82.81 168 LEU A CA 1
ATOM 1276 C C . LEU A 1 168 ? 1.070 5.674 -22.139 1.00 82.81 168 LEU A C 1
ATOM 1278 O O . LEU A 1 168 ? 2.024 5.600 -22.903 1.00 82.81 168 LEU A O 1
ATOM 1282 N N . ALA A 1 169 ? 0.449 6.823 -21.866 1.00 86.19 169 ALA A N 1
ATOM 1283 C CA . ALA A 1 169 ? 0.842 8.121 -22.405 1.00 86.19 169 ALA A CA 1
ATOM 1284 C C . ALA A 1 169 ? 1.783 8.908 -21.476 1.00 86.19 169 ALA A C 1
ATOM 1286 O O . ALA A 1 169 ? 2.158 10.027 -21.818 1.00 86.19 169 ALA A O 1
ATOM 1287 N N . ASP A 1 170 ? 2.132 8.368 -20.304 1.00 87.88 170 ASP A N 1
ATOM 1288 C CA . ASP A 1 170 ? 3.001 9.066 -19.361 1.00 87.88 170 ASP A CA 1
ATOM 1289 C C . ASP A 1 170 ? 4.431 9.153 -19.914 1.00 87.88 170 ASP A C 1
ATOM 1291 O O . ASP A 1 170 ? 5.043 8.148 -20.282 1.00 87.88 170 ASP A O 1
ATOM 1295 N N . ASP A 1 171 ? 4.986 10.362 -19.927 1.00 92.94 171 ASP A N 1
ATOM 1296 C CA . ASP A 1 171 ? 6.418 10.563 -20.108 1.00 92.94 171 ASP A CA 1
ATOM 1297 C C . ASP A 1 171 ? 7.184 10.313 -18.793 1.00 92.94 171 ASP A C 1
ATOM 1299 O O . ASP A 1 171 ? 6.610 10.035 -17.734 1.00 92.94 171 ASP A O 1
ATOM 1303 N N . ALA A 1 172 ? 8.514 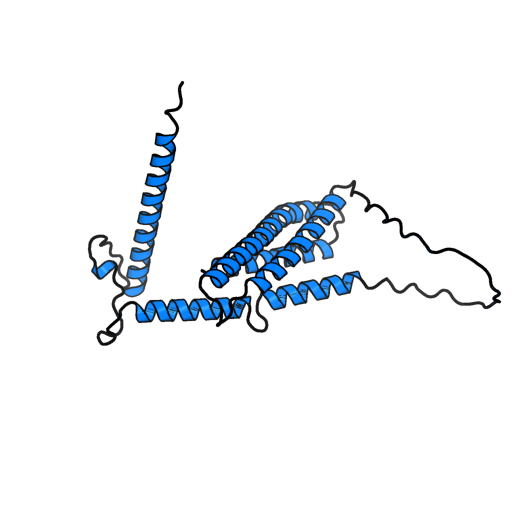10.413 -18.843 1.00 89.88 172 ALA A N 1
ATOM 1304 C CA . ALA A 1 172 ? 9.359 10.178 -17.674 1.00 89.88 172 ALA A CA 1
ATOM 1305 C C . ALA A 1 172 ? 9.047 11.129 -16.498 1.00 89.88 172 ALA A C 1
ATOM 1307 O O . ALA A 1 172 ? 9.168 10.731 -15.338 1.00 89.88 172 ALA A O 1
ATOM 1308 N N . ALA A 1 173 ? 8.632 12.370 -16.776 1.00 92.00 173 ALA A N 1
ATOM 1309 C CA . ALA A 1 173 ? 8.311 13.350 -15.743 1.00 92.00 173 ALA A CA 1
ATOM 1310 C C . ALA A 1 173 ? 6.967 13.033 -15.070 1.00 92.00 173 ALA A C 1
ATOM 1312 O O . ALA A 1 173 ? 6.867 13.066 -13.840 1.00 92.00 173 ALA A O 1
ATOM 1313 N N . ALA A 1 174 ? 5.954 12.666 -15.856 1.00 91.62 174 ALA A N 1
ATOM 1314 C CA . ALA A 1 174 ? 4.662 12.211 -15.361 1.00 91.62 174 ALA A CA 1
ATOM 1315 C C . ALA A 1 174 ? 4.813 10.947 -14.504 1.00 91.62 174 ALA A C 1
ATOM 1317 O O . ALA A 1 174 ? 4.268 10.884 -13.398 1.00 91.62 174 ALA A O 1
ATOM 1318 N N . LEU A 1 175 ? 5.617 9.982 -14.962 1.00 89.75 175 LEU A N 1
ATOM 1319 C CA . LEU A 1 175 ? 5.909 8.767 -14.205 1.00 89.75 175 LEU A CA 1
ATOM 1320 C C . LEU A 1 175 ? 6.573 9.089 -12.858 1.00 89.75 175 LEU A C 1
ATOM 1322 O O . LEU A 1 175 ? 6.125 8.601 -11.821 1.00 89.75 175 LEU A O 1
ATOM 1326 N N . ALA A 1 176 ? 7.579 9.969 -12.841 1.00 89.75 176 ALA A N 1
ATOM 1327 C CA . ALA A 1 176 ? 8.226 10.405 -11.602 1.00 89.75 176 ALA A CA 1
ATOM 1328 C C . ALA A 1 176 ? 7.235 11.076 -10.629 1.00 89.75 176 ALA A C 1
ATOM 1330 O O . ALA A 1 176 ? 7.246 10.788 -9.428 1.00 89.75 176 ALA A O 1
ATOM 1331 N N . GLY A 1 177 ? 6.328 11.920 -11.135 1.00 94.06 177 GLY A N 1
ATOM 1332 C CA . GLY A 1 177 ? 5.269 12.539 -10.332 1.00 94.06 177 GLY A CA 1
ATOM 1333 C C . GLY A 1 177 ? 4.303 11.516 -9.721 1.00 94.06 177 GLY A C 1
ATOM 1334 O O . GLY A 1 177 ? 3.932 11.617 -8.544 1.00 94.06 177 GLY A O 1
ATOM 1335 N N . ARG A 1 178 ? 3.935 10.479 -10.482 1.00 92.56 178 ARG A N 1
ATOM 1336 C CA . ARG A 1 178 ? 3.102 9.377 -9.980 1.00 92.56 178 ARG A CA 1
ATOM 1337 C C . ARG A 1 178 ? 3.821 8.541 -8.928 1.00 92.56 178 ARG A C 1
ATOM 1339 O O . ARG A 1 178 ? 3.203 8.228 -7.915 1.00 92.56 178 ARG A O 1
ATOM 1346 N N . MET A 1 179 ? 5.115 8.269 -9.091 1.00 91.44 179 MET A N 1
ATOM 1347 C CA . MET A 1 179 ? 5.917 7.584 -8.068 1.00 91.44 179 MET A CA 1
ATOM 1348 C C . MET A 1 179 ? 6.015 8.391 -6.768 1.00 91.44 179 MET A C 1
ATOM 1350 O O . MET A 1 179 ? 5.898 7.831 -5.673 1.00 91.44 179 MET A O 1
ATOM 1354 N N . GLY A 1 180 ? 6.127 9.719 -6.863 1.00 93.69 180 GLY A N 1
ATOM 1355 C CA . GLY A 1 180 ? 6.013 10.607 -5.703 1.00 93.69 180 GLY A CA 1
ATOM 1356 C C . GLY A 1 180 ? 4.648 10.494 -5.012 1.00 93.69 180 GLY A C 1
ATOM 1357 O O . GLY A 1 180 ? 4.573 10.376 -3.790 1.00 93.69 180 GLY A O 1
ATOM 1358 N N . THR A 1 181 ? 3.568 10.437 -5.793 1.00 95.62 181 THR A N 1
ATOM 1359 C CA . THR A 1 181 ? 2.199 10.255 -5.277 1.00 95.62 181 THR A CA 1
ATOM 1360 C C . THR A 1 181 ? 2.013 8.878 -4.623 1.00 95.62 181 THR A C 1
ATOM 1362 O O . THR A 1 181 ? 1.413 8.776 -3.553 1.00 95.62 181 THR A O 1
ATOM 1365 N N . LEU A 1 182 ? 2.573 7.816 -5.209 1.00 93.94 182 LEU A N 1
ATOM 1366 C CA . LEU A 1 182 ? 2.546 6.466 -4.638 1.00 93.94 182 LEU A CA 1
ATOM 1367 C C . LEU A 1 182 ? 3.316 6.400 -3.314 1.00 93.94 182 LEU A C 1
ATOM 1369 O O . LEU A 1 182 ? 2.879 5.754 -2.362 1.00 93.94 182 LEU A O 1
ATOM 1373 N N . THR A 1 183 ? 4.432 7.125 -3.228 1.00 93.81 183 THR A N 1
ATOM 1374 C CA . THR A 1 183 ? 5.215 7.259 -1.994 1.00 93.81 183 THR A CA 1
ATOM 1375 C C . THR A 1 183 ? 4.399 7.941 -0.896 1.00 93.81 183 THR A C 1
ATOM 1377 O O . THR A 1 183 ? 4.394 7.470 0.239 1.00 93.81 183 THR A O 1
ATOM 1380 N N . GLN A 1 184 ? 3.649 8.998 -1.226 1.00 95.75 184 GLN A N 1
ATOM 1381 C CA . GLN A 1 184 ? 2.730 9.639 -0.279 1.00 95.75 184 GLN A CA 1
ATOM 1382 C C . GLN A 1 184 ? 1.638 8.671 0.194 1.00 95.75 184 GLN A C 1
ATOM 1384 O O . GLN A 1 184 ? 1.419 8.551 1.398 1.00 95.75 184 GLN A O 1
ATOM 1389 N N . ALA A 1 185 ? 1.019 7.914 -0.722 1.00 95.50 185 ALA A N 1
ATOM 1390 C CA . ALA A 1 185 ? 0.035 6.890 -0.361 1.00 95.50 185 ALA A CA 1
ATOM 1391 C C . ALA A 1 185 ? 0.619 5.868 0.631 1.00 95.50 185 ALA A C 1
ATOM 1393 O O . ALA A 1 185 ? -0.005 5.525 1.636 1.00 95.50 185 ALA A O 1
ATOM 1394 N N . ARG A 1 186 ? 1.857 5.418 0.392 1.00 94.69 186 ARG A N 1
ATOM 1395 C CA . ARG A 1 186 ? 2.565 4.488 1.279 1.00 94.69 186 ARG A CA 1
ATOM 1396 C C . ARG A 1 186 ? 2.821 5.076 2.667 1.00 94.69 186 ARG A C 1
ATOM 1398 O O . ARG A 1 186 ? 2.710 4.343 3.653 1.00 94.69 186 ARG A O 1
ATOM 1405 N N . THR A 1 187 ? 3.133 6.366 2.767 1.00 96.06 187 THR A N 1
ATOM 1406 C CA . THR A 1 187 ? 3.250 7.057 4.059 1.00 96.06 187 THR A CA 1
ATOM 1407 C C . THR A 1 187 ? 1.922 7.026 4.812 1.00 96.06 187 THR A C 1
ATOM 1409 O O . THR A 1 187 ? 1.907 6.606 5.968 1.00 96.06 187 THR A O 1
ATOM 1412 N N . CYS A 1 188 ? 0.801 7.339 4.147 1.00 96.44 188 CYS A N 1
ATOM 1413 C CA . CYS A 1 188 ? -0.533 7.250 4.751 1.00 96.44 188 CYS A CA 1
ATOM 1414 C C . CYS A 1 188 ? -0.801 5.842 5.309 1.00 96.44 188 CYS A C 1
ATOM 1416 O O . CYS A 1 188 ? -1.171 5.701 6.473 1.00 96.44 188 CYS A O 1
ATOM 1418 N N . PHE A 1 189 ? -0.544 4.788 4.525 1.00 96.69 189 PHE A N 1
ATOM 1419 C CA . PHE A 1 189 ? -0.725 3.405 4.985 1.00 96.69 189 PHE A CA 1
ATOM 1420 C C . PHE A 1 189 ? 0.226 3.014 6.126 1.00 96.69 189 PHE A C 1
ATOM 1422 O O . PHE A 1 189 ? -0.152 2.241 7.002 1.00 96.69 189 PHE A O 1
ATOM 1429 N N . SER A 1 190 ? 1.452 3.535 6.152 1.00 96.69 190 SER A N 1
ATOM 1430 C CA . SER A 1 190 ? 2.411 3.262 7.236 1.00 96.69 190 SER A CA 1
ATOM 1431 C C . SER A 1 190 ? 1.955 3.871 8.562 1.00 96.69 190 SER A C 1
ATOM 1433 O O . SER A 1 190 ? 2.044 3.233 9.610 1.00 96.69 190 SER A O 1
ATOM 1435 N N . GLU A 1 191 ? 1.407 5.084 8.518 1.00 96.75 191 GLU A N 1
ATOM 1436 C CA . GLU A 1 191 ? 0.838 5.739 9.696 1.00 96.75 191 GLU A CA 1
ATOM 1437 C C . GLU A 1 191 ? -0.417 5.020 10.198 1.00 96.75 191 GLU A C 1
ATOM 1439 O O . GLU A 1 191 ? -0.551 4.809 11.400 1.00 96.75 191 GLU A O 1
ATOM 1444 N N . VAL A 1 192 ? -1.300 4.580 9.295 1.00 97.88 192 VAL A N 1
ATOM 1445 C CA . VAL A 1 192 ? -2.485 3.783 9.656 1.00 97.88 192 VAL A CA 1
ATOM 1446 C C . VAL A 1 192 ? -2.088 2.478 10.339 1.00 97.88 192 VAL A C 1
ATOM 1448 O O . VAL A 1 192 ? -2.655 2.138 11.374 1.00 97.88 192 VAL A O 1
ATOM 1451 N N . GLU A 1 193 ? -1.101 1.757 9.804 1.00 97.56 193 GLU A N 1
ATOM 1452 C CA . GLU A 1 193 ? -0.631 0.519 10.427 1.00 97.56 193 GLU A CA 1
ATOM 1453 C C . GLU A 1 193 ? -0.068 0.763 11.827 1.00 97.56 193 GLU A C 1
ATOM 1455 O O . GLU A 1 193 ? -0.405 0.019 12.749 1.00 97.56 193 GLU A O 1
ATOM 1460 N N . ARG A 1 194 ? 0.758 1.801 12.000 1.00 97.31 194 ARG A N 1
ATOM 1461 C CA . ARG A 1 194 ? 1.306 2.158 13.312 1.00 97.31 194 ARG A CA 1
ATOM 1462 C C . ARG A 1 194 ? 0.188 2.496 14.297 1.00 97.31 194 ARG A C 1
ATOM 1464 O O . ARG A 1 194 ? 0.134 1.921 15.381 1.00 97.31 194 ARG A O 1
ATOM 1471 N N . ASP A 1 195 ? -0.715 3.394 13.906 1.00 96.44 195 ASP A N 1
ATOM 1472 C CA . ASP A 1 195 ? -1.783 3.889 14.774 1.00 96.44 195 ASP A CA 1
ATOM 1473 C C . ASP A 1 195 ? -2.725 2.743 15.201 1.00 96.44 195 ASP A C 1
ATOM 1475 O O . ASP A 1 195 ? -3.068 2.626 16.381 1.00 96.44 195 ASP A O 1
ATOM 1479 N N . LEU A 1 196 ? -3.096 1.849 14.273 1.00 97.12 196 LEU A N 1
ATOM 1480 C CA . LEU A 1 196 ? -3.940 0.682 14.563 1.00 97.12 196 LEU A CA 1
ATOM 1481 C C . LEU A 1 196 ? -3.198 -0.417 15.328 1.00 97.12 196 LEU A C 1
ATOM 1483 O O . LEU A 1 196 ? -3.797 -1.064 16.187 1.00 97.12 196 LEU A O 1
ATOM 1487 N N . GLY A 1 197 ? -1.912 -0.628 15.042 1.00 96.81 197 GLY A N 1
ATOM 1488 C CA . GLY A 1 197 ? -1.074 -1.605 15.736 1.00 96.81 197 GLY A CA 1
ATOM 1489 C C . GLY A 1 197 ? -0.955 -1.315 17.232 1.00 96.81 197 GLY A C 1
ATOM 1490 O O . GLY A 1 197 ? -0.953 -2.245 18.035 1.00 96.81 197 GLY A O 1
ATOM 1491 N N . GLU A 1 198 ? -0.935 -0.035 17.610 1.00 95.88 198 GLU A N 1
ATOM 1492 C CA . GLU A 1 198 ? -0.975 0.402 19.009 1.00 95.88 198 GLU A CA 1
ATOM 1493 C C . GLU A 1 198 ? -2.397 0.398 19.591 1.00 95.88 198 GLU A C 1
ATOM 1495 O O . GLU A 1 198 ? -2.609 -0.028 20.729 1.00 95.88 198 GLU A O 1
ATOM 1500 N N . ALA A 1 199 ? -3.386 0.885 18.835 1.00 96.06 199 ALA A N 1
ATOM 1501 C CA . ALA A 1 199 ? -4.727 1.124 19.363 1.00 96.06 199 ALA A CA 1
ATOM 1502 C C . ALA A 1 199 ? -5.567 -0.154 19.524 1.00 96.06 199 ALA A C 1
ATOM 1504 O O . ALA A 1 199 ? -6.366 -0.232 20.456 1.00 96.06 199 ALA A O 1
ATOM 1505 N N . ILE A 1 200 ? -5.396 -1.161 18.658 1.00 97.75 200 ILE A N 1
ATOM 1506 C CA . ILE A 1 200 ? -6.179 -2.409 18.703 1.00 97.75 200 ILE A CA 1
ATOM 1507 C C . ILE A 1 200 ? -5.958 -3.176 20.020 1.00 97.75 200 ILE A C 1
ATOM 1509 O O . ILE A 1 200 ? -6.955 -3.441 20.697 1.00 97.75 200 ILE A O 1
ATOM 1513 N N . PRO A 1 201 ? -4.714 -3.492 20.444 1.00 97.75 201 PRO A N 1
ATOM 1514 C CA . PRO A 1 201 ? -4.486 -4.192 21.710 1.00 97.75 201 PRO A CA 1
ATOM 1515 C C . PRO A 1 201 ? -4.972 -3.387 22.921 1.00 97.75 201 PRO A C 1
ATOM 1517 O O . PRO A 1 201 ? -5.540 -3.946 23.857 1.00 97.75 201 PRO A O 1
ATOM 1520 N N . ALA A 1 202 ? -4.789 -2.062 22.891 1.00 96.00 202 ALA A N 1
ATOM 1521 C CA . ALA A 1 202 ? -5.245 -1.180 23.960 1.00 96.00 202 ALA A CA 1
ATOM 1522 C C . ALA A 1 202 ? -6.778 -1.146 24.071 1.00 96.00 202 ALA A C 1
ATOM 1524 O O . ALA A 1 202 ? -7.308 -1.140 25.178 1.00 96.00 202 ALA A O 1
ATOM 1525 N N . TYR A 1 203 ? -7.493 -1.146 22.942 1.00 95.38 203 TYR A N 1
ATOM 1526 C CA . TYR A 1 203 ? -8.957 -1.134 22.917 1.00 95.38 203 TYR A CA 1
ATOM 1527 C C . TYR A 1 203 ? -9.550 -2.468 23.377 1.00 95.38 203 TYR A C 1
ATOM 1529 O O . TYR A 1 203 ? -10.511 -2.482 24.141 1.00 95.38 203 TYR A O 1
ATOM 1537 N N . GLU A 1 204 ? -8.944 -3.584 22.968 1.00 96.19 204 GLU A N 1
ATOM 1538 C CA . GLU A 1 204 ? -9.346 -4.937 23.369 1.00 96.19 204 GLU A CA 1
ATOM 1539 C C . GLU A 1 204 ? -9.228 -5.166 24.884 1.00 96.19 204 GLU A C 1
ATOM 1541 O O . GLU A 1 204 ? -10.082 -5.820 25.482 1.00 96.19 204 GLU A O 1
ATOM 1546 N N . ALA A 1 205 ? -8.220 -4.570 25.528 1.00 96.12 205 ALA A N 1
ATOM 1547 C CA . ALA A 1 205 ? -8.030 -4.654 26.976 1.00 96.12 205 ALA A CA 1
ATOM 1548 C C . ALA A 1 205 ? -9.098 -3.894 27.794 1.00 96.12 205 ALA A C 1
ATOM 1550 O O . ALA A 1 205 ? -9.200 -4.086 29.007 1.00 96.12 205 ALA A O 1
ATOM 1551 N N . ILE A 1 206 ? -9.901 -3.026 27.165 1.00 94.56 206 ILE A N 1
ATOM 1552 C CA . ILE A 1 206 ? -10.950 -2.266 27.851 1.00 94.56 206 ILE A CA 1
ATOM 1553 C C . ILE A 1 206 ? -12.190 -3.149 28.026 1.00 94.56 206 ILE A C 1
ATOM 1555 O O . ILE A 1 206 ? -12.753 -3.673 27.062 1.00 94.56 206 ILE A O 1
ATOM 1559 N N . ALA A 1 207 ? -12.673 -3.266 29.264 1.00 93.12 207 ALA A N 1
ATOM 1560 C CA . ALA A 1 207 ? -13.916 -3.972 29.562 1.00 93.12 207 ALA A CA 1
ATOM 1561 C C . ALA A 1 207 ? -15.107 -3.324 28.834 1.00 93.12 207 ALA A C 1
ATOM 1563 O O . ALA A 1 207 ? -15.264 -2.102 28.858 1.00 93.12 207 ALA A O 1
ATOM 1564 N N . GLY A 1 208 ? -15.954 -4.140 28.197 1.00 90.62 208 GLY A N 1
ATOM 1565 C CA . GLY A 1 208 ? -17.132 -3.673 27.456 1.00 90.62 208 GLY A CA 1
ATOM 1566 C C . GLY A 1 208 ? -16.808 -2.865 26.195 1.00 90.62 208 GLY A C 1
ATOM 1567 O O . GLY A 1 208 ? -17.568 -1.958 25.855 1.00 90.62 208 GLY A O 1
ATOM 1568 N N . HIS A 1 209 ? -15.662 -3.124 25.557 1.00 91.44 209 HIS A N 1
ATOM 1569 C CA . HIS A 1 209 ? -15.348 -2.587 24.233 1.00 91.44 209 HIS A CA 1
ATOM 1570 C C . HIS A 1 209 ? -16.349 -3.084 23.179 1.00 91.44 209 HIS A C 1
ATOM 1572 O O . HIS A 1 209 ? -16.958 -4.142 23.337 1.00 91.44 209 HIS A O 1
ATOM 1578 N N . ASP A 1 210 ? -16.511 -2.328 22.092 1.00 94.00 210 ASP A N 1
ATOM 1579 C CA . ASP A 1 210 ? -17.385 -2.722 20.988 1.00 94.00 210 ASP A CA 1
ATOM 1580 C C . ASP A 1 210 ? -16.670 -3.746 20.077 1.00 94.00 210 ASP A C 1
ATOM 1582 O O . ASP A 1 210 ? -15.681 -3.397 19.415 1.00 94.00 210 ASP A O 1
ATOM 1586 N N . PRO A 1 211 ? -17.143 -5.008 20.009 1.00 93.38 211 PRO A N 1
ATOM 1587 C CA . PRO A 1 211 ? -16.506 -6.034 19.189 1.00 93.38 211 PRO A CA 1
ATOM 1588 C C . PRO A 1 211 ? -16.606 -5.734 17.687 1.00 93.38 211 PRO A C 1
ATOM 1590 O O . PRO A 1 211 ? -15.710 -6.120 16.934 1.00 93.38 211 PRO A O 1
ATOM 1593 N N . ALA A 1 212 ? -17.645 -5.024 17.234 1.00 92.88 212 ALA A N 1
ATOM 1594 C CA . ALA A 1 212 ? -17.806 -4.669 15.827 1.00 92.88 212 ALA A CA 1
ATOM 1595 C C . ALA A 1 212 ? -16.759 -3.631 15.400 1.00 92.88 212 ALA A C 1
ATOM 1597 O O . ALA A 1 212 ? -16.124 -3.782 14.351 1.00 92.88 212 ALA A O 1
ATOM 1598 N N . ARG A 1 213 ? -16.498 -2.622 16.244 1.00 92.50 213 ARG A N 1
ATOM 1599 C CA . ARG A 1 213 ? -15.408 -1.657 16.011 1.00 92.50 213 ARG A CA 1
ATOM 1600 C C . ARG A 1 213 ? -14.045 -2.332 15.987 1.00 92.50 213 ARG A C 1
ATOM 1602 O O . ARG A 1 213 ? -13.252 -2.055 15.089 1.00 92.50 213 ARG A O 1
ATOM 1609 N N . LEU A 1 214 ? -13.787 -3.241 16.927 1.00 94.62 214 LEU A N 1
ATOM 1610 C CA . LEU A 1 214 ? -12.529 -3.985 16.978 1.00 94.62 214 LEU A CA 1
ATOM 1611 C C . LEU A 1 214 ? -12.322 -4.844 15.719 1.00 94.62 214 LEU A C 1
ATOM 1613 O O . LEU A 1 214 ? -11.236 -4.838 15.136 1.00 94.62 214 LEU A O 1
ATOM 1617 N N . ALA A 1 215 ? -13.362 -5.551 15.265 1.00 94.81 215 ALA A N 1
ATOM 1618 C CA . ALA A 1 215 ? -13.318 -6.335 14.032 1.00 94.81 215 ALA A CA 1
ATOM 1619 C C . ALA A 1 215 ? -13.038 -5.452 12.805 1.00 94.81 215 ALA A C 1
ATOM 1621 O O . ALA A 1 215 ? -12.173 -5.781 11.992 1.00 94.81 215 ALA A O 1
ATOM 1622 N N . SER A 1 216 ? -13.700 -4.296 12.715 1.00 93.00 216 SER A N 1
ATOM 1623 C CA . SER A 1 216 ? -13.490 -3.339 11.629 1.00 93.00 216 SER A CA 1
ATOM 1624 C C . SER A 1 216 ? -12.066 -2.774 11.612 1.00 93.00 216 SER A C 1
ATOM 1626 O O . SER A 1 216 ? -11.436 -2.717 10.556 1.00 93.00 216 SER A O 1
ATOM 1628 N N . ALA A 1 217 ? -11.514 -2.417 12.777 1.00 95.56 217 ALA A N 1
ATOM 1629 C CA . ALA A 1 217 ? -10.134 -1.943 12.898 1.00 95.56 217 ALA A CA 1
ATOM 1630 C C . ALA A 1 217 ? -9.116 -3.016 12.467 1.00 95.56 217 ALA A C 1
ATOM 1632 O O . ALA A 1 217 ? -8.151 -2.718 11.762 1.00 95.56 217 ALA A O 1
ATOM 1633 N N . ARG A 1 218 ? -9.348 -4.288 12.822 1.00 97.56 218 ARG A N 1
ATOM 1634 C CA . ARG A 1 218 ? -8.505 -5.413 12.378 1.00 97.56 218 ARG A CA 1
ATOM 1635 C C . ARG A 1 218 ? -8.581 -5.631 10.869 1.00 97.56 218 ARG A C 1
ATOM 1637 O O . ARG A 1 218 ? -7.551 -5.864 10.238 1.00 97.56 218 ARG A O 1
ATOM 1644 N N . GLN A 1 219 ? -9.773 -5.529 10.285 1.00 96.06 219 GLN A N 1
ATOM 1645 C CA . GLN A 1 219 ? -9.948 -5.634 8.838 1.00 96.06 219 GLN A CA 1
ATOM 1646 C C . GLN A 1 219 ? -9.208 -4.505 8.106 1.00 96.06 219 GLN A C 1
ATOM 1648 O O . GLN A 1 219 ? -8.482 -4.770 7.147 1.00 96.06 219 GLN A O 1
ATOM 1653 N N . LEU A 1 220 ? -9.323 -3.270 8.601 1.00 96.31 220 LEU A N 1
ATOM 1654 C CA . LEU A 1 220 ? -8.594 -2.116 8.079 1.00 96.31 220 LEU A CA 1
ATOM 1655 C C . LEU A 1 220 ? -7.073 -2.317 8.140 1.00 96.31 220 LEU A C 1
ATOM 1657 O O . LEU A 1 220 ? -6.373 -2.057 7.158 1.00 96.31 220 LEU A O 1
ATOM 1661 N N . LEU A 1 221 ? -6.555 -2.832 9.259 1.00 97.25 221 LEU A N 1
ATOM 1662 C CA . LEU A 1 221 ? -5.134 -3.160 9.404 1.00 97.25 221 LEU A CA 1
ATOM 1663 C C . LEU A 1 221 ? -4.691 -4.222 8.383 1.00 97.25 221 LEU A C 1
ATOM 1665 O O . LEU A 1 221 ? -3.617 -4.107 7.791 1.00 97.25 221 LEU A O 1
ATOM 1669 N N . GLY A 1 222 ? -5.534 -5.229 8.134 1.00 96.62 222 GLY A N 1
ATOM 1670 C CA . GLY A 1 222 ? -5.305 -6.245 7.107 1.00 96.62 222 GLY A CA 1
ATOM 1671 C C . GLY A 1 222 ? -5.161 -5.646 5.706 1.00 96.62 222 GLY A C 1
ATOM 1672 O O . GLY A 1 222 ? -4.169 -5.913 5.025 1.00 96.62 222 GLY A O 1
ATOM 1673 N N . PHE A 1 223 ? -6.096 -4.784 5.295 1.00 95.56 223 PHE A N 1
ATOM 1674 C CA . PHE A 1 223 ? -6.010 -4.085 4.008 1.00 95.56 223 PHE A CA 1
ATOM 1675 C C . PHE A 1 223 ? -4.791 -3.167 3.918 1.00 95.56 223 PHE A C 1
ATOM 1677 O O . PHE A 1 223 ? -4.108 -3.142 2.896 1.00 95.56 223 PHE A O 1
ATOM 1684 N N . THR A 1 224 ? -4.482 -2.453 4.999 1.00 96.06 224 THR A N 1
ATOM 1685 C CA . THR A 1 224 ? -3.324 -1.553 5.073 1.00 96.06 224 THR A CA 1
ATOM 1686 C C . THR A 1 224 ? -2.018 -2.301 4.803 1.00 96.06 224 THR A C 1
ATOM 1688 O O . THR A 1 224 ? -1.218 -1.862 3.978 1.00 96.06 224 THR A O 1
ATOM 1691 N N . ARG A 1 225 ? -1.825 -3.476 5.414 1.00 96.88 225 ARG A N 1
ATOM 1692 C CA . ARG A 1 225 ? -0.642 -4.317 5.171 1.00 96.88 225 ARG A CA 1
ATOM 1693 C C . ARG A 1 225 ? -0.566 -4.818 3.734 1.00 96.88 225 ARG A C 1
ATOM 1695 O O . ARG A 1 225 ? 0.500 -4.775 3.129 1.00 96.88 225 ARG A O 1
ATOM 1702 N N . GLN A 1 226 ? -1.694 -5.250 3.170 1.00 94.75 226 GLN A N 1
ATOM 1703 C CA . GLN A 1 226 ? -1.749 -5.683 1.771 1.00 94.75 226 GLN A CA 1
ATOM 1704 C C . GLN A 1 226 ? -1.383 -4.542 0.809 1.00 94.75 226 GLN A C 1
ATOM 1706 O O . GLN A 1 226 ? -0.626 -4.759 -0.135 1.00 94.75 226 GLN A O 1
ATOM 1711 N N . MET A 1 227 ? -1.866 -3.322 1.072 1.00 92.44 227 MET A N 1
ATOM 1712 C CA . MET A 1 227 ? -1.525 -2.137 0.277 1.00 92.44 227 MET A CA 1
ATOM 1713 C C . MET A 1 227 ? -0.035 -1.807 0.375 1.00 92.44 227 MET A C 1
ATOM 1715 O O . MET A 1 227 ? 0.599 -1.519 -0.638 1.00 92.44 227 MET A O 1
ATOM 1719 N N . GLN A 1 228 ? 0.554 -1.878 1.569 1.00 92.19 228 GLN A N 1
ATOM 1720 C CA . GLN A 1 228 ? 1.989 -1.649 1.725 1.00 92.19 228 GLN A CA 1
ATOM 1721 C C . GLN A 1 228 ? 2.838 -2.678 0.978 1.00 92.19 228 GLN A C 1
ATOM 1723 O O . GLN A 1 228 ? 3.842 -2.307 0.376 1.00 92.19 228 GLN A O 1
ATOM 1728 N N . GLU A 1 229 ? 2.450 -3.951 1.001 1.00 90.94 229 GLU A N 1
ATOM 1729 C CA . GLU A 1 229 ? 3.213 -4.995 0.321 1.00 90.94 229 GLU A CA 1
ATOM 1730 C C . GLU A 1 229 ? 3.172 -4.809 -1.198 1.00 90.94 229 GLU A C 1
ATOM 1732 O O . GLU A 1 229 ? 4.214 -4.793 -1.847 1.00 90.94 229 GLU A O 1
ATOM 1737 N N . LEU A 1 230 ? 1.993 -4.555 -1.773 1.00 83.75 230 LEU A N 1
ATOM 1738 C CA . LEU A 1 230 ? 1.884 -4.323 -3.215 1.00 83.75 230 LEU A CA 1
ATOM 1739 C C . LEU A 1 230 ? 2.588 -3.037 -3.658 1.00 83.75 230 LEU A C 1
ATOM 1741 O O . LEU A 1 230 ? 3.249 -3.037 -4.692 1.00 83.75 230 LEU A O 1
ATOM 1745 N N . THR A 1 231 ? 2.515 -1.967 -2.862 1.00 82.50 231 THR A N 1
ATOM 1746 C CA . THR A 1 231 ? 3.211 -0.708 -3.183 1.00 82.50 231 THR A CA 1
ATOM 1747 C C . THR A 1 231 ? 4.730 -0.792 -3.020 1.00 82.50 231 THR A C 1
ATOM 1749 O O . THR A 1 231 ? 5.442 0.019 -3.606 1.00 82.50 231 THR A O 1
ATOM 1752 N N . ARG A 1 232 ? 5.253 -1.769 -2.264 1.00 81.50 232 ARG A N 1
ATOM 1753 C CA . ARG A 1 232 ? 6.696 -2.077 -2.212 1.00 81.50 232 ARG A CA 1
ATOM 1754 C C . ARG A 1 232 ? 7.194 -2.816 -3.449 1.00 81.50 232 ARG A C 1
ATOM 1756 O O . ARG A 1 232 ? 8.371 -2.694 -3.767 1.00 81.50 232 ARG A O 1
ATOM 1763 N N . LEU A 1 233 ? 6.331 -3.602 -4.092 1.00 74.50 233 LEU A N 1
ATOM 1764 C CA . LEU A 1 233 ? 6.684 -4.414 -5.259 1.00 74.50 233 LEU A CA 1
ATOM 1765 C C . LEU A 1 233 ? 6.626 -3.626 -6.573 1.00 74.50 233 LEU A C 1
ATOM 1767 O O . LEU A 1 233 ? 7.200 -4.064 -7.567 1.00 74.50 233 LEU A O 1
ATOM 1771 N N . THR A 1 234 ? 5.950 -2.478 -6.586 1.00 67.31 234 THR A N 1
ATOM 1772 C CA . THR A 1 234 ? 6.006 -1.520 -7.695 1.00 67.31 234 THR A CA 1
ATOM 1773 C C . THR A 1 234 ? 7.325 -0.735 -7.658 1.00 67.31 234 THR A C 1
ATOM 1775 O O . THR A 1 234 ? 7.563 -0.052 -6.658 1.00 67.31 234 THR A O 1
ATOM 1778 N N . PRO A 1 235 ? 8.176 -0.857 -8.696 1.00 52.69 235 PRO A N 1
ATOM 1779 C CA . PRO A 1 235 ? 9.461 -0.161 -8.797 1.00 52.69 235 PRO A CA 1
ATOM 1780 C C . PRO A 1 235 ? 9.307 1.345 -9.012 1.00 52.69 235 PRO A C 1
ATOM 1782 O O . PRO A 1 235 ? 8.294 1.750 -9.626 1.00 52.69 235 PRO A O 1
#

pLDDT: mean 81.13, std 17.79, range [35.47, 97.88]

Mean predicted aligned error: 14.2 Å

Foldseek 3Di:
DDDDDPPVVVVVVVVVVVVVVVVVVQVVLQVVVCVVPVDRDRDPPDVVSVQQDQPDPPPPDSCPVVVVVLVVLLVVLLCLDPNDVHLLVVLVVVLVVVVVVVPDDPPDDDDDDDDDDDDDDDDDDDPPPPDPDDDDPDPLVVLVVLLVVLSVLLVVLSVLLNCLRDDPPDDPVNNVVSLVSLVSSLVSLVVSLVSLVVSLVVQVPDPPRDVVSSVVSVVSNVSSVVSNVSSVSND

Solvent-accessible surface area (backbone atoms only — not comparable to full-atom values): 14054 Å² total; per-residue (Å²): 142,88,88,86,73,70,69,66,59,56,52,52,52,50,52,49,51,51,54,52,52,52,51,50,51,53,53,49,50,34,52,52,47,23,73,74,69,75,46,88,61,88,52,94,85,42,68,70,69,75,43,64,78,51,94,46,91,83,53,92,52,55,55,53,62,57,53,50,50,52,48,52,50,49,52,51,51,47,39,50,40,74,30,93,84,6,51,54,54,50,51,51,51,53,52,52,58,48,56,59,66,73,68,62,75,79,82,73,82,81,76,81,85,83,90,82,85,87,83,90,86,86,88,80,85,81,79,80,71,80,75,77,78,79,77,58,90,44,74,66,45,47,44,54,48,48,53,52,52,34,49,54,38,41,54,52,18,50,57,30,44,60,69,26,60,84,57,97,83,55,49,76,66,54,46,51,53,23,51,53,34,37,53,50,17,45,50,32,31,52,50,30,41,53,55,46,66,58,39,50,64,58,47,68,73,40,86,89,53,61,65,68,59,52,52,50,54,52,52,51,44,53,52,31,53,54,51,49,54,56,59,66,71,55,130

Radius of gyration: 28.44 Å; Cα contacts (8 Å, |Δi|>4): 140; chains: 1;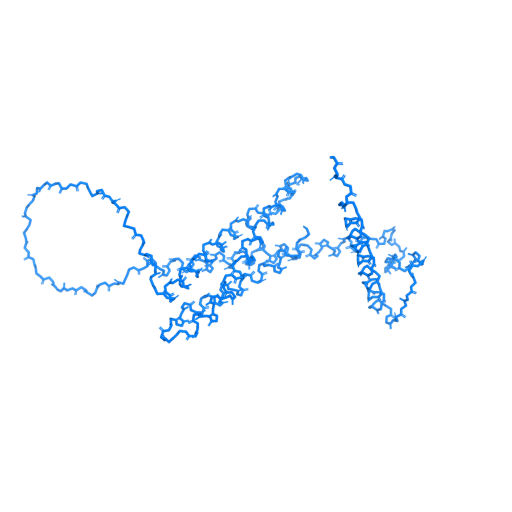 bounding box: 92×60×60 Å